Protein AF-0000000066857586 (afdb_homodimer)

Structure (mmCIF, N/CA/C/O backbone):
data_AF-0000000066857586-model_v1
#
loop_
_entity.id
_entity.type
_entity.pdbx_description
1 polymer 'OB domain-containing protein'
#
loop_
_atom_site.group_PDB
_atom_site.id
_atom_site.type_symbol
_atom_site.label_atom_id
_atom_site.label_alt_id
_atom_site.label_comp_id
_atom_site.label_asym_id
_atom_site.label_entity_id
_atom_site.label_seq_id
_atom_site.pdbx_PDB_ins_code
_atom_site.Cartn_x
_atom_site.Cartn_y
_atom_site.Cartn_z
_atom_site.occupancy
_atom_site.B_iso_or_equiv
_atom_site.auth_seq_id
_atom_site.auth_comp_id
_atom_site.auth_asym_id
_atom_site.auth_atom_id
_atom_site.pdbx_PDB_model_num
ATOM 1 N N . MET A 1 1 ? 92.312 -59.156 -7.324 1 24.55 1 MET A N 1
ATOM 2 C CA . MET A 1 1 ? 92.875 -60.312 -6.633 1 24.55 1 MET A CA 1
ATOM 3 C C . MET A 1 1 ? 92.125 -61.594 -7.082 1 24.55 1 MET A C 1
ATOM 5 O O . MET A 1 1 ? 91.188 -61.531 -7.832 1 24.55 1 MET A O 1
ATOM 9 N N . ALA A 1 2 ? 91.688 -62.375 -6.078 1 24.69 2 ALA A N 1
ATOM 10 C CA . ALA A 1 2 ? 91.25 -63.75 -5.898 1 24.69 2 ALA A CA 1
ATOM 11 C C . ALA A 1 2 ? 89.938 -64 -6.668 1 24.69 2 ALA A C 1
ATOM 13 O O . ALA A 1 2 ? 88.938 -63.312 -6.5 1 24.69 2 ALA A O 1
ATOM 14 N N . LEU A 1 3 ? 90.125 -64.688 -7.777 1 25.2 3 LEU A N 1
ATOM 15 C CA . LEU A 1 3 ? 89.312 -65.062 -8.938 1 25.2 3 LEU A CA 1
ATOM 16 C C . LEU A 1 3 ? 88.125 -66 -8.523 1 25.2 3 LEU A C 1
ATOM 18 O O . LEU A 1 3 ? 88.375 -67.125 -8.086 1 25.2 3 LEU A O 1
ATOM 22 N N . GLU A 1 4 ? 87.188 -65.375 -7.609 1 29.38 4 GLU A N 1
ATOM 23 C CA . GLU A 1 4 ? 86.062 -66 -7.035 1 29.38 4 GLU A CA 1
ATOM 24 C C . GLU A 1 4 ? 85.188 -66.75 -8.102 1 29.38 4 GLU A C 1
ATOM 26 O O . GLU A 1 4 ? 84.812 -66.125 -9.086 1 29.38 4 GLU A O 1
ATOM 31 N N . GLN A 1 5 ? 85.625 -68 -8.234 1 24.52 5 GLN A N 1
ATOM 32 C CA . GLN A 1 5 ? 85.188 -69 -9.141 1 24.52 5 GLN A CA 1
ATOM 33 C C . GLN A 1 5 ? 83.625 -69.125 -9.133 1 24.52 5 GLN A C 1
ATOM 35 O O . GLN A 1 5 ? 83 -69.188 -8.07 1 24.52 5 GLN A O 1
ATOM 40 N N . ALA A 1 6 ? 82.938 -68.688 -10.164 1 27.36 6 ALA A N 1
ATOM 41 C CA . ALA A 1 6 ? 81.562 -68.5 -10.602 1 27.36 6 ALA A CA 1
ATOM 42 C C . ALA A 1 6 ? 80.812 -69.812 -10.727 1 27.36 6 ALA A C 1
ATOM 44 O O . ALA A 1 6 ? 81.062 -70.562 -11.664 1 27.36 6 ALA A O 1
ATOM 45 N N . VAL A 1 7 ? 80.938 -70.625 -9.531 1 28.52 7 VAL A N 1
ATOM 46 C CA . VAL A 1 7 ? 80.438 -72 -9.719 1 28.52 7 VAL A CA 1
ATOM 47 C C . VAL A 1 7 ? 79 -72 -10.188 1 28.52 7 VAL A C 1
ATOM 49 O O . VAL A 1 7 ? 78.188 -71.25 -9.625 1 28.52 7 VAL A O 1
ATOM 52 N N . SER A 1 8 ? 78.75 -72.188 -11.5 1 29.33 8 SER A N 1
ATOM 53 C CA . SER A 1 8 ? 77.562 -72.25 -12.383 1 29.33 8 SER A CA 1
ATOM 54 C C . SER A 1 8 ? 76.625 -73.375 -12 1 29.33 8 SER A C 1
ATOM 56 O O . SER A 1 8 ? 77 -74.562 -12.172 1 29.33 8 SER A O 1
ATOM 58 N N . SER A 1 9 ? 76.25 -73.562 -10.633 1 28.73 9 SER A N 1
ATOM 59 C CA . SER A 1 9 ? 75.5 -74.75 -10.273 1 28.73 9 SER A CA 1
ATOM 60 C C . SER A 1 9 ? 74.25 -74.875 -11.125 1 28.73 9 SER A C 1
ATOM 62 O O . SER A 1 9 ? 73.438 -73.938 -11.195 1 28.73 9 SER A O 1
ATOM 64 N N . SER A 1 10 ? 74.25 -75.562 -12.25 1 29.5 10 SER A N 1
ATOM 65 C CA . SER A 1 10 ? 73.312 -75.875 -13.266 1 29.5 10 SER A CA 1
ATOM 66 C C . SER A 1 10 ? 72.125 -76.688 -12.664 1 29.5 10 SER A C 1
ATOM 68 O O . SER A 1 10 ? 72.375 -77.875 -12.258 1 29.5 10 SER A O 1
ATOM 70 N N . SER A 1 11 ? 71.375 -76.125 -11.68 1 30.22 11 SER A N 1
ATOM 71 C CA . SER A 1 11 ? 70.312 -76.938 -11.039 1 30.22 11 SER A CA 1
ATOM 72 C C . SER A 1 11 ? 69.312 -77.438 -12.062 1 30.22 11 SER A C 1
ATOM 74 O O . SER A 1 11 ? 68.812 -76.688 -12.883 1 30.22 11 SER A O 1
ATOM 76 N N . SER A 1 12 ? 69.562 -78.625 -12.68 1 29.59 12 SER A N 1
ATOM 77 C CA . SER A 1 12 ? 68.812 -79.375 -13.617 1 29.59 12 SER A CA 1
ATOM 78 C C . SER A 1 12 ? 67.375 -79.688 -13.047 1 29.59 12 SER A C 1
ATOM 80 O O . SER A 1 12 ? 67.25 -80.25 -11.945 1 29.59 12 SER A O 1
ATOM 82 N N . THR A 1 13 ? 66.438 -78.75 -13.203 1 31.88 13 THR A N 1
ATOM 83 C CA . THR A 1 13 ? 65.062 -78.75 -12.812 1 31.88 13 THR A CA 1
ATOM 84 C C . THR A 1 13 ? 64.312 -79.938 -13.445 1 31.88 13 THR A C 1
ATOM 86 O O . THR A 1 13 ? 64.312 -80.125 -14.672 1 31.88 13 THR A O 1
ATOM 89 N N . LEU A 1 14 ? 64.438 -81.188 -12.844 1 30.86 14 LEU A N 1
ATOM 90 C CA . LEU A 1 14 ? 63.781 -82.438 -13.289 1 30.86 14 LEU A CA 1
ATOM 91 C C . LEU A 1 14 ? 62.281 -82.25 -13.375 1 30.86 14 LEU A C 1
ATOM 93 O O . LEU A 1 14 ? 61.656 -81.812 -12.391 1 30.86 14 LEU A O 1
ATOM 97 N N . ARG A 1 15 ? 61.688 -81.938 -14.531 1 32.5 15 ARG A N 1
ATOM 98 C CA . ARG A 1 15 ? 60.312 -81.75 -14.969 1 32.5 15 ARG A CA 1
ATOM 99 C C . ARG A 1 15 ? 59.5 -83.062 -14.812 1 32.5 15 ARG A C 1
ATOM 101 O O . ARG A 1 15 ? 59.75 -84.062 -15.508 1 32.5 15 ARG A O 1
ATOM 108 N N . ASN A 1 16 ? 59.375 -83.562 -13.516 1 29.39 16 ASN A N 1
ATOM 109 C CA . ASN A 1 16 ? 58.594 -84.812 -13.336 1 29.39 16 ASN A CA 1
ATOM 110 C C . ASN A 1 16 ? 57.219 -84.688 -13.977 1 29.39 16 ASN A C 1
ATOM 112 O O . ASN A 1 16 ? 56.469 -83.812 -13.641 1 29.39 16 ASN A O 1
ATOM 116 N N . VAL A 1 17 ? 57.062 -85.062 -15.203 1 32.56 17 VAL A N 1
ATOM 117 C CA . VAL A 1 17 ? 55.875 -85.125 -16.062 1 32.56 17 VAL A CA 1
ATOM 118 C C . VAL A 1 17 ? 54.844 -86.062 -15.422 1 32.56 17 VAL A C 1
ATOM 120 O O . VAL A 1 17 ? 55.062 -87.25 -15.297 1 32.56 17 VAL A O 1
ATOM 123 N N . LEU A 1 18 ? 54.25 -85.688 -14.234 1 33.28 18 LEU A N 1
ATOM 124 C CA . LEU A 1 18 ? 53.219 -86.5 -13.609 1 33.28 18 LEU A CA 1
ATOM 125 C C . LEU A 1 18 ? 52.062 -86.812 -14.586 1 33.28 18 LEU A C 1
ATOM 127 O O . LEU A 1 18 ? 51.469 -85.875 -15.125 1 33.28 18 LEU A O 1
ATOM 131 N N . THR A 1 19 ? 52.125 -87.812 -15.375 1 33 19 THR A N 1
ATOM 132 C CA . THR A 1 19 ? 51.125 -88.312 -16.297 1 33 19 THR A CA 1
ATOM 133 C C . THR A 1 19 ? 49.875 -88.75 -15.531 1 33 19 THR A C 1
ATOM 135 O O . THR A 1 19 ? 49.938 -89.562 -14.648 1 33 19 THR A O 1
ATOM 138 N N . PHE A 1 20 ? 49 -87.812 -15.133 1 36.38 20 PHE A N 1
ATOM 139 C CA . PHE A 1 20 ? 47.75 -88.125 -14.461 1 36.38 20 PHE A CA 1
ATOM 140 C C . PHE A 1 20 ? 46.875 -89.062 -15.312 1 36.38 20 PHE A C 1
ATOM 142 O O . PHE A 1 20 ? 46.719 -88.812 -16.516 1 36.38 20 PHE A O 1
ATOM 149 N N . PRO A 1 21 ? 46.688 -90.25 -14.867 1 35.06 21 PRO A N 1
ATOM 150 C CA . PRO A 1 21 ? 45.875 -91.25 -15.602 1 35.06 21 PRO A CA 1
ATOM 151 C C . PRO A 1 21 ? 44.438 -90.812 -15.852 1 35.06 21 PRO A C 1
ATOM 153 O O . PRO A 1 21 ? 43.906 -90 -15.07 1 35.06 21 PRO A O 1
ATOM 156 N N . LYS A 1 22 ? 44 -90.812 -17.109 1 34.66 22 LYS A N 1
ATOM 157 C CA . LYS A 1 22 ? 42.75 -90.438 -17.75 1 34.66 22 LYS A CA 1
ATOM 158 C C . LYS A 1 22 ? 41.594 -91.312 -17.234 1 34.66 22 LYS A C 1
ATOM 160 O O . LYS A 1 22 ? 41.594 -92.5 -17.406 1 34.66 22 LYS A O 1
ATOM 165 N N . THR A 1 23 ? 41.25 -91.125 -15.867 1 34.22 23 THR A N 1
ATOM 166 C CA . THR A 1 23 ? 40.125 -91.938 -15.422 1 34.22 23 THR A CA 1
ATOM 167 C C . THR A 1 23 ? 38.906 -91.688 -16.297 1 34.22 23 THR A C 1
ATOM 169 O O . THR A 1 23 ? 38.531 -90.5 -16.578 1 34.22 23 THR A O 1
ATOM 172 N N . LEU A 1 24 ? 38.531 -92.625 -17.125 1 32.59 24 LEU A N 1
ATOM 173 C CA . LEU A 1 24 ? 37.406 -92.688 -18.047 1 32.59 24 LEU A CA 1
ATOM 174 C C . LEU A 1 24 ? 36.062 -92.562 -17.312 1 32.59 24 LEU A C 1
ATOM 176 O O . LEU A 1 24 ? 35.719 -93.375 -16.484 1 32.59 24 LEU A O 1
ATOM 180 N N . ILE A 1 25 ? 35.781 -91.375 -16.766 1 33.78 25 ILE A N 1
ATOM 181 C CA . ILE A 1 25 ? 34.531 -91.188 -16.062 1 33.78 25 ILE A CA 1
ATOM 182 C C . ILE A 1 25 ? 33.375 -91.5 -17 1 33.78 25 ILE A C 1
ATOM 184 O O . ILE A 1 25 ? 33.281 -90.875 -18.078 1 33.78 25 ILE A O 1
ATOM 188 N N . SER A 1 26 ? 32.844 -92.688 -16.938 1 33.66 26 SER A N 1
ATOM 189 C CA . SER A 1 26 ? 31.656 -93.125 -17.641 1 33.66 26 SER A CA 1
ATOM 190 C C . SER A 1 26 ? 30.469 -92.188 -17.359 1 33.66 26 SER A C 1
ATOM 192 O O . SER A 1 26 ? 30.25 -91.812 -16.203 1 33.66 26 SER A O 1
ATOM 194 N N . LYS A 1 27 ? 30.188 -91.312 -18.312 1 37.28 27 LYS A N 1
ATOM 195 C CA . LYS A 1 27 ? 29.125 -90.312 -18.328 1 37.28 27 LYS A CA 1
ATOM 196 C C . LYS A 1 27 ? 27.766 -91 -18.094 1 37.28 27 LYS A C 1
ATOM 198 O O . LYS A 1 27 ? 27.359 -91.875 -18.828 1 37.28 27 LYS A O 1
ATOM 203 N N . PRO A 1 28 ? 27.406 -91.125 -16.766 1 41.41 28 PRO A N 1
ATOM 204 C CA . PRO A 1 28 ? 26.062 -91.688 -16.703 1 41.41 28 PRO A CA 1
ATOM 205 C C . PRO A 1 28 ? 25.047 -90.875 -17.5 1 41.41 28 PRO A C 1
ATOM 207 O O . PRO A 1 28 ? 25.172 -89.625 -17.594 1 41.41 28 PRO A O 1
ATOM 210 N N . GLN A 1 29 ? 24.5 -91.375 -18.594 1 35.12 29 GLN A N 1
ATOM 211 C CA . GLN A 1 29 ? 23.484 -90.812 -19.484 1 35.12 29 GLN A CA 1
ATOM 212 C C . GLN A 1 29 ? 22.219 -90.438 -18.719 1 35.12 29 GLN A C 1
ATOM 214 O O . GLN A 1 29 ? 21.516 -91.312 -18.219 1 35.12 29 GLN A O 1
ATOM 219 N N . PHE A 1 30 ? 22.297 -89.5 -17.75 1 38.53 30 PHE A N 1
ATOM 220 C CA . PHE A 1 30 ? 21.031 -89.125 -17.109 1 38.53 30 PHE A CA 1
ATOM 221 C C . PHE A 1 30 ? 20.031 -88.688 -18.141 1 38.53 30 PHE A C 1
ATOM 223 O O . PHE A 1 30 ? 20.344 -87.812 -18.969 1 38.53 30 PHE A O 1
ATOM 230 N N . GLN A 1 31 ? 19.078 -89.5 -18.547 1 34.12 31 GLN A N 1
ATOM 231 C CA . GLN A 1 31 ? 17.906 -89.125 -19.359 1 34.12 31 GLN A CA 1
ATOM 232 C C . GLN A 1 31 ? 17.188 -87.938 -18.797 1 34.12 31 GLN A C 1
ATOM 234 O O . GLN A 1 31 ? 16.812 -87.938 -17.625 1 34.12 31 GLN A O 1
ATOM 239 N N . VAL A 1 32 ? 17.594 -86.75 -19.172 1 36.31 32 VAL A N 1
ATOM 240 C CA . VAL A 1 32 ? 16.969 -85.5 -18.812 1 36.31 32 VAL A CA 1
ATOM 241 C C . VAL A 1 32 ? 15.469 -85.562 -19.141 1 36.31 32 VAL A C 1
ATOM 243 O O . VAL A 1 32 ? 15.086 -85.75 -20.297 1 36.31 32 VAL A O 1
ATOM 246 N N . ALA A 1 33 ? 14.695 -86 -18.188 1 39.59 33 ALA A N 1
ATOM 247 C CA . ALA A 1 33 ? 13.242 -85.875 -18.312 1 39.59 33 ALA A CA 1
ATOM 248 C C . ALA A 1 33 ? 12.82 -84.5 -18.719 1 39.59 33 ALA A C 1
ATOM 250 O O . ALA A 1 33 ? 13.406 -83.5 -18.266 1 39.59 33 ALA A O 1
ATOM 251 N N . ALA A 1 34 ? 12.273 -84.375 -19.906 1 37.53 34 ALA A N 1
ATOM 252 C CA . ALA A 1 34 ? 11.734 -83.188 -20.547 1 37.53 34 ALA A CA 1
ATOM 253 C C . ALA A 1 34 ? 10.875 -82.375 -19.562 1 37.53 34 ALA A C 1
ATOM 255 O O . ALA A 1 34 ? 9.977 -82.938 -18.922 1 37.53 34 ALA A O 1
ATOM 256 N N . SER A 1 35 ? 11.516 -81.5 -18.797 1 40.34 35 SER A N 1
ATOM 257 C CA . SER A 1 35 ? 10.805 -80.562 -17.875 1 40.34 35 SER A CA 1
ATOM 258 C C . SER A 1 35 ? 9.602 -79.938 -18.547 1 40.34 35 SER A C 1
ATOM 260 O O . SER A 1 35 ? 9.641 -79.625 -19.75 1 40.34 35 SER A O 1
ATOM 262 N N . PRO A 1 36 ? 8.406 -80.125 -18.031 1 44.25 36 PRO A N 1
ATOM 263 C CA . PRO A 1 36 ? 7.215 -79.5 -18.562 1 44.25 36 PRO A CA 1
ATOM 264 C C . PRO A 1 36 ? 7.395 -77.938 -18.734 1 44.25 36 PRO A C 1
ATOM 266 O O . PRO A 1 36 ? 8.172 -77.375 -18 1 44.25 36 PRO A O 1
ATOM 269 N N . SER A 1 37 ? 7.363 -77.438 -19.953 1 40.44 37 SER A N 1
ATOM 270 C CA . SER A 1 37 ? 7.344 -76 -20.344 1 40.44 37 SER A CA 1
ATOM 271 C C . SER A 1 37 ? 6.391 -75.25 -19.469 1 40.44 37 SER A C 1
ATOM 273 O O . SER A 1 37 ? 5.176 -75.438 -19.5 1 40.44 37 SER A O 1
ATOM 275 N N . TRP A 1 38 ? 6.66 -75.062 -18.203 1 42.12 38 TRP A N 1
ATOM 276 C CA . TRP A 1 38 ? 5.816 -74.125 -17.453 1 42.12 38 TRP A CA 1
ATOM 277 C C . TRP A 1 38 ? 5.789 -72.75 -18.141 1 42.12 38 TRP A C 1
ATOM 279 O O . TRP A 1 38 ? 6.84 -72.125 -18.391 1 42.12 38 TRP A O 1
ATOM 289 N N . LYS A 1 39 ? 4.867 -72.5 -19.109 1 40.31 39 LYS A N 1
ATOM 290 C CA . LYS A 1 39 ? 4.551 -71.188 -19.594 1 40.31 39 LYS A CA 1
ATOM 291 C C . LYS A 1 39 ? 4.414 -70.188 -18.438 1 40.31 39 LYS A C 1
ATOM 293 O O . LYS A 1 39 ? 3.527 -70.312 -17.594 1 40.31 39 LYS A O 1
ATOM 298 N N . THR A 1 40 ? 5.555 -69.75 -17.875 1 43.5 40 THR A N 1
ATOM 299 C CA . THR A 1 40 ? 5.492 -68.625 -16.969 1 43.5 40 THR A CA 1
ATOM 300 C C . THR A 1 40 ? 4.691 -67.5 -17.578 1 43.5 40 THR A C 1
ATOM 302 O O . THR A 1 40 ? 5.105 -66.938 -18.594 1 43.5 40 THR A O 1
ATOM 305 N N . GLN A 1 41 ? 3.373 -67.562 -17.594 1 43.62 41 GLN A N 1
ATOM 306 C CA . GLN A 1 41 ? 2.584 -66.375 -17.859 1 43.62 41 GLN A CA 1
ATOM 307 C C . GLN A 1 41 ? 3.051 -65.188 -17 1 43.62 41 GLN A C 1
ATOM 309 O O . GLN A 1 41 ? 2.871 -65.25 -15.773 1 43.62 41 GLN A O 1
ATOM 314 N N . ARG A 1 42 ? 4.137 -64.625 -17.344 1 44.34 42 ARG A N 1
ATOM 315 C CA . ARG A 1 42 ? 4.469 -63.312 -16.781 1 44.34 42 ARG A CA 1
ATOM 316 C C . ARG A 1 42 ? 3.246 -62.406 -16.75 1 44.34 42 ARG A C 1
ATOM 318 O O . ARG A 1 42 ? 2.721 -62 -17.797 1 44.34 42 ARG A O 1
ATOM 325 N N . ARG A 1 43 ? 2.381 -62.594 -15.805 1 45.19 43 ARG A N 1
ATOM 326 C CA . ARG A 1 43 ? 1.444 -61.5 -15.562 1 45.19 43 ARG A CA 1
ATOM 327 C C . ARG A 1 43 ? 2.176 -60.156 -15.438 1 45.19 43 ARG A C 1
ATOM 329 O O . ARG A 1 43 ? 2.938 -59.969 -14.492 1 45.19 43 ARG A O 1
ATOM 336 N N . TRP A 1 44 ? 2.584 -59.5 -16.578 1 45.97 44 TRP A N 1
ATOM 337 C CA . TRP A 1 44 ? 2.932 -58.094 -16.484 1 45.97 44 TRP A CA 1
ATOM 338 C C . TRP A 1 44 ? 2.008 -57.344 -15.516 1 45.97 44 TRP A C 1
ATOM 340 O O . TRP A 1 44 ? 0.814 -57.188 -15.781 1 45.97 44 TRP A O 1
ATOM 350 N N . GLY A 1 45 ? 2.178 -57.594 -14.195 1 42.16 45 GLY A N 1
ATOM 351 C CA . GLY A 1 45 ? 1.48 -56.688 -13.297 1 42.16 45 GLY A CA 1
ATOM 352 C C . GLY A 1 45 ? 1.426 -55.25 -13.797 1 42.16 45 GLY A C 1
ATOM 353 O O . GLY A 1 45 ? 2.395 -54.75 -14.375 1 42.16 45 GLY A O 1
ATOM 354 N N . ASN A 1 46 ? 0.279 -54.719 -14.203 1 48.09 46 ASN A N 1
ATOM 355 C CA . ASN A 1 46 ? 0.029 -53.312 -14.477 1 48.09 46 ASN A CA 1
ATOM 356 C C . ASN A 1 46 ? 0.791 -52.406 -13.508 1 48.09 46 ASN A C 1
ATOM 358 O O . ASN A 1 46 ? 0.429 -52.312 -12.336 1 48.09 46 ASN A O 1
ATOM 362 N N . LEU A 1 47 ? 2.084 -52.312 -13.594 1 53.91 47 LEU A N 1
ATOM 363 C CA . LEU A 1 47 ? 2.68 -51.188 -12.883 1 53.91 47 LEU A CA 1
ATOM 364 C C . LEU A 1 47 ? 1.858 -49.906 -13.086 1 53.91 47 LEU A C 1
ATOM 366 O O . LEU A 1 47 ? 1.858 -49.344 -14.18 1 53.91 47 LEU A O 1
ATOM 370 N N . LYS A 1 48 ? 0.725 -49.875 -12.406 1 53.06 48 LYS A N 1
ATOM 371 C CA . LYS A 1 48 ? 0.127 -48.531 -12.344 1 53.06 48 LYS A CA 1
ATOM 372 C C . LYS A 1 48 ? 1.194 -47.469 -12.141 1 53.06 48 LYS A C 1
ATOM 374 O O . LYS A 1 48 ? 1.884 -47.438 -11.117 1 53.06 48 LYS A O 1
ATOM 379 N N . CYS A 1 49 ? 1.88 -46.969 -13.172 1 53.41 49 CYS A N 1
ATOM 380 C CA . CYS A 1 49 ? 2.592 -45.688 -13.047 1 53.41 49 CYS A CA 1
ATOM 381 C C . CYS A 1 49 ? 1.862 -44.75 -12.109 1 53.41 49 CYS A C 1
ATOM 383 O O . CYS A 1 49 ? 0.738 -44.312 -12.391 1 53.41 49 CYS A O 1
ATOM 385 N N . SER A 1 50 ? 2.18 -44.875 -10.727 1 52.5 50 SER A N 1
ATOM 386 C CA . SER A 1 50 ? 1.746 -43.719 -9.93 1 52.5 50 SER A CA 1
ATOM 387 C C . SER A 1 50 ? 1.995 -42.406 -10.656 1 52.5 50 SER A C 1
ATOM 389 O O . SER A 1 50 ? 3.141 -41.969 -10.789 1 52.5 50 SER A O 1
ATOM 391 N N . MET A 1 51 ? 1.23 -42.031 -11.641 1 52.38 51 MET A N 1
ATOM 392 C CA . MET A 1 51 ? 1.288 -40.656 -12.078 1 52.38 51 MET A CA 1
ATOM 393 C C . MET A 1 51 ? 1.491 -39.719 -10.883 1 52.38 51 MET A C 1
ATOM 395 O O . MET A 1 51 ? 0.666 -39.688 -9.969 1 52.38 51 MET A O 1
ATOM 399 N N . THR A 1 52 ? 2.703 -39.531 -10.375 1 56.59 52 THR A N 1
ATOM 400 C CA . THR A 1 52 ? 2.979 -38.469 -9.414 1 56.59 52 THR A CA 1
ATOM 401 C C . THR A 1 52 ? 2.145 -37.219 -9.719 1 56.59 52 THR A C 1
ATOM 403 O O . THR A 1 52 ? 2.352 -36.562 -10.742 1 56.59 52 THR A O 1
ATOM 406 N N . THR A 1 53 ? 0.933 -37.281 -9.43 1 58.62 53 THR A N 1
ATOM 407 C CA . THR A 1 53 ? 0.021 -36.156 -9.602 1 58.62 53 THR A CA 1
ATOM 408 C C . THR A 1 53 ? 0.594 -34.906 -8.961 1 58.62 53 THR A C 1
ATOM 410 O O . THR A 1 53 ? 0.82 -34.844 -7.75 1 58.62 53 THR A O 1
ATOM 413 N N . THR A 1 54 ? 1.432 -34.094 -9.633 1 65.62 54 THR A N 1
ATOM 414 C CA . THR A 1 54 ? 1.793 -32.781 -9.125 1 65.62 54 THR A CA 1
ATOM 415 C C . THR A 1 54 ? 0.604 -32.125 -8.43 1 65.62 54 THR A C 1
ATOM 417 O O . THR A 1 54 ? -0.504 -32.094 -8.969 1 65.62 54 THR A O 1
ATOM 420 N N . PRO A 1 55 ? 0.762 -31.938 -7.117 1 73.5 55 PRO A N 1
ATOM 421 C CA . PRO A 1 55 ? -0.362 -31.312 -6.414 1 73.5 55 PRO A CA 1
ATOM 422 C C . PRO A 1 55 ? -0.94 -30.109 -7.176 1 73.5 55 PRO A C 1
ATOM 424 O O . PRO A 1 55 ? -0.189 -29.266 -7.668 1 73.5 55 PRO A O 1
ATOM 427 N N . SER A 1 56 ? -2.043 -30.234 -7.699 1 85.25 56 SER A N 1
ATOM 428 C CA . SER A 1 56 ? -2.75 -29.141 -8.359 1 85.25 56 SER A CA 1
ATOM 429 C C . SER A 1 56 ? -3.295 -28.141 -7.348 1 85.25 56 SER A C 1
ATOM 431 O O . SER A 1 56 ? -3.973 -28.516 -6.395 1 85.25 56 SER A O 1
ATOM 433 N N . TYR A 1 57 ? -2.812 -26.938 -7.258 1 90.44 57 TYR A N 1
ATOM 434 C CA . TYR A 1 57 ? -3.326 -25.875 -6.41 1 90.44 57 TYR A CA 1
ATOM 435 C C . TYR A 1 57 ? -4.539 -25.203 -7.047 1 90.44 57 TYR A C 1
ATOM 437 O O . TYR A 1 57 ? -4.574 -25 -8.266 1 90.44 57 TYR A O 1
ATOM 445 N N . PRO A 1 58 ? -5.496 -24.969 -6.289 1 92.88 58 PRO A N 1
ATOM 446 C CA . PRO A 1 58 ? -6.75 -24.438 -6.836 1 92.88 58 PRO A CA 1
ATOM 447 C C . PRO A 1 58 ? -6.562 -23.109 -7.555 1 92.88 58 PRO A C 1
ATOM 449 O O . PRO A 1 58 ? -5.758 -22.281 -7.125 1 92.88 58 PRO A O 1
ATOM 452 N N . LYS A 1 59 ? -7.301 -22.938 -8.594 1 94.56 59 LYS A N 1
ATOM 453 C CA . LYS A 1 59 ? -7.309 -21.656 -9.312 1 94.56 59 LYS A CA 1
ATOM 454 C C . LYS A 1 59 ? -7.977 -20.562 -8.484 1 94.56 59 LYS A C 1
ATOM 456 O O . LYS A 1 59 ? -9.062 -20.766 -7.938 1 94.56 59 LYS A O 1
ATOM 461 N N . PRO A 1 60 ? -7.445 -19.344 -8.43 1 95.81 60 PRO A N 1
ATOM 462 C CA . PRO A 1 60 ? -8.062 -18.25 -7.676 1 95.81 60 PRO A CA 1
ATOM 463 C C . PRO A 1 60 ? -9.43 -17.844 -8.227 1 95.81 60 PRO A C 1
ATOM 465 O O . PRO A 1 60 ? -9.688 -18.016 -9.422 1 95.81 60 PRO A O 1
ATOM 468 N N . SER A 1 61 ? -10.211 -17.391 -7.387 1 95.69 61 SER A N 1
ATOM 469 C CA . SER A 1 61 ? -11.555 -16.953 -7.773 1 95.69 61 SER A CA 1
ATOM 470 C C . SER A 1 61 ? -11.5 -15.727 -8.68 1 95.69 61 SER A C 1
ATOM 472 O O . SER A 1 61 ? -10.492 -15.023 -8.719 1 95.69 61 SER A O 1
ATOM 474 N N . GLU A 1 62 ? -12.609 -15.547 -9.391 1 95.94 62 GLU A N 1
ATOM 475 C CA . GLU A 1 62 ? -12.812 -14.336 -10.188 1 95.94 62 GLU A CA 1
ATOM 476 C C . GLU A 1 62 ? -13.75 -13.359 -9.477 1 95.94 62 GLU A C 1
ATOM 478 O O . GLU A 1 62 ? -14.805 -13.758 -8.984 1 95.94 62 GLU A O 1
ATOM 483 N N . ILE A 1 63 ? -13.312 -12.141 -9.406 1 96.06 63 ILE A N 1
ATOM 484 C CA . ILE A 1 63 ? -14.148 -11.133 -8.766 1 96.06 63 ILE A CA 1
ATOM 485 C C . ILE A 1 63 ? -14.344 -9.953 -9.711 1 96.06 63 ILE A C 1
ATOM 487 O O . ILE A 1 63 ? -13.508 -9.703 -10.586 1 96.06 63 ILE A O 1
ATOM 491 N N . PRO A 1 64 ? -15.461 -9.266 -9.586 1 95.44 64 PRO A N 1
ATOM 492 C CA . PRO A 1 64 ? -15.656 -8.07 -10.414 1 95.44 64 PRO A CA 1
ATOM 493 C C . PRO A 1 64 ? -14.719 -6.926 -10.023 1 95.44 64 PRO A C 1
ATOM 495 O O . PRO A 1 64 ? -14.25 -6.863 -8.883 1 95.44 64 PRO A O 1
ATOM 498 N N . TRP A 1 65 ? -14.492 -6.09 -10.969 1 94.06 65 TRP A N 1
ATOM 499 C CA . TRP A 1 65 ? -13.711 -4.887 -10.695 1 94.06 65 TRP A CA 1
ATOM 500 C C . TRP A 1 65 ? -14.469 -3.947 -9.766 1 94.06 65 TRP A C 1
ATOM 502 O O . TRP A 1 65 ? -15.664 -3.695 -9.961 1 94.06 65 TRP A O 1
ATOM 512 N N . GLN A 1 66 ? -13.75 -3.49 -8.789 1 93.88 66 GLN A N 1
ATOM 513 C CA . GLN A 1 66 ? -14.305 -2.535 -7.836 1 93.88 66 GLN A CA 1
ATOM 514 C C . GLN A 1 66 ? -13.312 -1.411 -7.543 1 93.88 66 GLN A C 1
ATOM 516 O O . GLN A 1 66 ? -12.133 -1.664 -7.309 1 93.88 66 GLN A O 1
ATOM 521 N N . LYS A 1 67 ? -13.758 -0.267 -7.527 1 91.94 67 LYS A N 1
ATOM 522 C CA . LYS A 1 67 ? -12.914 0.909 -7.324 1 91.94 67 LYS A CA 1
ATOM 523 C C . LYS A 1 67 ? -12.211 0.855 -5.973 1 91.94 67 LYS A C 1
ATOM 525 O O . LYS A 1 67 ? -11.039 1.24 -5.859 1 91.94 67 LYS A O 1
ATOM 530 N N . GLU A 1 68 ? -12.859 0.357 -4.914 1 92.75 68 GLU A N 1
ATOM 531 C CA . GLU A 1 68 ? -12.328 0.313 -3.553 1 92.75 68 GLU A CA 1
ATOM 532 C C . GLU A 1 68 ? -11.172 -0.673 -3.441 1 92.75 68 GLU A C 1
ATOM 534 O O . GLU A 1 68 ? -10.367 -0.59 -2.512 1 92.75 68 GLU A O 1
ATOM 539 N N . LEU A 1 69 ? -11.148 -1.57 -4.395 1 94.69 69 LEU A N 1
ATOM 540 C CA . LEU A 1 69 ? -10.125 -2.611 -4.367 1 94.69 69 LEU A CA 1
ATOM 541 C C . LEU A 1 69 ? -8.977 -2.268 -5.305 1 94.69 69 LEU A C 1
ATOM 543 O O . LEU A 1 69 ? -7.945 -2.947 -5.309 1 94.69 69 LEU A O 1
ATOM 547 N N . CYS A 1 70 ? -9.188 -1.256 -6.094 1 95.19 70 CYS A N 1
ATOM 548 C CA . CYS A 1 70 ? -8.266 -0.969 -7.188 1 95.19 70 CYS A CA 1
ATOM 549 C C . CYS A 1 70 ? -6.918 -0.491 -6.656 1 95.19 70 CYS A C 1
ATOM 551 O O . CYS A 1 70 ? -5.871 -0.857 -7.188 1 95.19 70 CYS A O 1
ATOM 553 N N . ASN A 1 71 ? -6.957 0.301 -5.738 1 97.12 71 ASN A N 1
ATOM 554 C CA . ASN A 1 71 ? -5.766 0.856 -5.105 1 97.12 71 ASN A CA 1
ATOM 555 C C . ASN A 1 71 ? -6.086 1.482 -3.752 1 97.12 71 ASN A C 1
ATOM 557 O O . ASN A 1 71 ? -6.512 2.637 -3.684 1 97.12 71 ASN A O 1
ATOM 561 N N . SER A 1 72 ? -5.875 0.709 -2.725 1 97.88 72 SER A N 1
ATOM 562 C CA . SER A 1 72 ? -6.145 1.179 -1.369 1 97.88 72 SER A CA 1
ATOM 563 C C . SER A 1 72 ? -5.086 0.681 -0.391 1 97.88 72 SER A C 1
ATOM 565 O O . SER A 1 72 ? -4.715 -0.494 -0.416 1 97.88 72 SER A O 1
ATOM 567 N N . VAL A 1 73 ? -4.652 1.586 0.446 1 98.25 73 VAL A N 1
ATOM 568 C CA . VAL A 1 73 ? -3.648 1.283 1.462 1 98.25 73 VAL A CA 1
ATOM 569 C C . VAL A 1 73 ? -4.133 1.766 2.826 1 98.25 73 VAL A C 1
ATOM 571 O O . VAL A 1 73 ? -4.68 2.865 2.945 1 98.25 73 VAL A O 1
ATOM 574 N N . ASN A 1 74 ? -3.996 1.014 3.828 1 98.44 74 ASN A N 1
ATOM 575 C CA . ASN A 1 74 ? -4.188 1.355 5.234 1 98.44 74 ASN A CA 1
ATOM 576 C C . ASN A 1 74 ? -2.922 1.103 6.047 1 98.44 74 ASN A C 1
ATOM 578 O O . ASN A 1 74 ? -2.377 -0.003 6.031 1 98.44 74 ASN A O 1
ATOM 582 N N . LEU A 1 75 ? -2.477 2.084 6.766 1 98.38 75 LEU A N 1
ATOM 583 C CA . LEU A 1 75 ? -1.266 1.967 7.57 1 98.38 75 LEU A CA 1
ATOM 584 C C . LEU A 1 75 ? -1.461 2.605 8.938 1 98.38 75 LEU A C 1
ATOM 586 O O . LEU A 1 75 ? -2.064 3.676 9.055 1 98.38 75 LEU A O 1
ATOM 590 N N . ILE A 1 76 ? -0.968 1.968 9.906 1 97.69 76 ILE A N 1
ATOM 591 C CA . ILE A 1 76 ? -0.757 2.568 11.219 1 97.69 76 ILE A CA 1
ATOM 592 C C . ILE A 1 76 ? 0.739 2.666 11.508 1 97.69 76 ILE A C 1
ATOM 594 O O . ILE A 1 76 ? 1.48 1.7 11.312 1 97.69 76 ILE A O 1
ATOM 598 N N . GLY A 1 77 ? 1.165 3.779 11.891 1 97.56 77 GLY A N 1
ATOM 599 C CA . GLY A 1 77 ? 2.562 4.027 12.211 1 97.56 77 GLY A CA 1
ATOM 600 C C . GLY A 1 77 ? 2.781 5.305 12.992 1 97.56 77 GLY A C 1
ATOM 601 O O . GLY A 1 77 ? 1.819 5.973 13.383 1 97.56 77 GLY A O 1
ATOM 602 N N . ASN A 1 78 ? 4.02 5.582 13.25 1 97.19 78 ASN A N 1
ATOM 603 C CA . ASN A 1 78 ? 4.387 6.797 13.969 1 97.19 78 ASN A CA 1
ATOM 604 C C . ASN A 1 78 ? 4.965 7.852 13.023 1 97.19 78 ASN A C 1
ATOM 606 O O . ASN A 1 78 ? 5.781 7.531 12.156 1 97.19 78 ASN A O 1
ATOM 610 N N . VAL A 1 79 ? 4.504 9.031 13.227 1 98.12 79 VAL A N 1
ATOM 611 C CA . VAL A 1 79 ? 5.051 10.133 12.438 1 98.12 79 VAL A CA 1
ATOM 612 C C . VAL A 1 79 ? 6.543 10.281 12.727 1 98.12 79 VAL A C 1
ATOM 614 O O . VAL A 1 79 ? 6.945 10.453 13.883 1 98.12 79 VAL A O 1
ATOM 617 N N . ALA A 1 80 ? 7.344 10.281 11.68 1 97.5 80 ALA A N 1
ATOM 618 C CA . ALA A 1 80 ? 8.789 10.18 11.859 1 97.5 80 ALA A CA 1
ATOM 619 C C . ALA A 1 80 ? 9.453 11.547 11.695 1 97.5 80 ALA A C 1
ATOM 621 O O . ALA A 1 80 ? 10.609 11.734 12.094 1 97.5 80 ALA A O 1
ATOM 622 N N . ALA A 1 81 ? 8.797 12.469 11.062 1 98 81 ALA A N 1
ATOM 623 C CA . ALA A 1 81 ? 9.352 13.797 10.805 1 98 81 ALA A CA 1
ATOM 624 C C . ALA A 1 81 ? 8.266 14.867 10.914 1 98 81 ALA A C 1
ATOM 626 O O . ALA A 1 81 ? 7.082 14.578 10.734 1 98 81 ALA A O 1
ATOM 627 N N . PRO A 1 82 ? 8.695 16.078 11.227 1 98.19 82 PRO A N 1
ATOM 628 C CA . PRO A 1 82 ? 7.703 17.156 11.227 1 98.19 82 PRO A CA 1
ATOM 629 C C . PRO A 1 82 ? 7.027 17.328 9.867 1 98.19 82 PRO A C 1
ATOM 631 O O . PRO A 1 82 ? 7.648 17.094 8.828 1 98.19 82 PRO A O 1
ATOM 634 N N . VAL A 1 83 ? 5.793 17.812 9.93 1 98.56 83 VAL A N 1
ATOM 635 C CA . VAL A 1 83 ? 5.023 17.984 8.703 1 98.56 83 VAL A CA 1
ATOM 636 C C . VAL A 1 83 ? 5.469 19.266 7.992 1 98.56 83 VAL A C 1
ATOM 638 O O . VAL A 1 83 ? 5.609 20.312 8.617 1 98.56 83 VAL A O 1
ATOM 641 N N . GLU A 1 84 ? 5.758 19.109 6.781 1 98.69 84 GLU A N 1
ATOM 642 C CA . GLU A 1 84 ? 6.035 20.25 5.922 1 98.69 84 GLU A CA 1
ATOM 643 C C . GLU A 1 84 ? 4.84 20.562 5.027 1 98.69 84 GLU A C 1
ATOM 645 O O . GLU A 1 84 ? 4.172 19.656 4.523 1 98.69 84 GLU A O 1
ATOM 650 N N . ILE A 1 85 ? 4.582 21.906 4.848 1 98.06 85 ILE A N 1
ATOM 651 C CA . ILE A 1 85 ? 3.449 22.312 4.023 1 98.06 85 ILE A CA 1
ATOM 652 C C . ILE A 1 85 ? 3.908 23.344 2.99 1 98.06 85 ILE A C 1
ATOM 654 O O . ILE A 1 85 ? 4.777 24.172 3.271 1 98.06 85 ILE A O 1
ATOM 658 N N . LYS A 1 86 ? 3.365 23.266 1.837 1 98.56 86 LYS A N 1
ATOM 659 C CA . LYS A 1 86 ? 3.684 24.188 0.748 1 98.56 86 LYS A CA 1
ATOM 660 C C . LYS A 1 86 ? 2.42 24.625 0.021 1 98.56 86 LYS A C 1
ATOM 662 O O . LYS A 1 86 ? 1.556 23.812 -0.298 1 98.56 86 LYS A O 1
ATOM 667 N N . HIS A 1 87 ? 2.33 25.922 -0.237 1 97.75 87 HIS A N 1
ATOM 668 C CA . HIS A 1 87 ? 1.255 26.484 -1.046 1 97.75 87 HIS A CA 1
ATOM 669 C C . HIS A 1 87 ? 1.698 26.688 -2.492 1 97.75 87 HIS A C 1
ATOM 671 O O . HIS A 1 87 ? 2.648 27.422 -2.758 1 97.75 87 HIS A O 1
ATOM 677 N N . LEU A 1 88 ? 0.979 25.984 -3.395 1 97.62 88 LEU A N 1
ATOM 678 C CA . LEU A 1 88 ? 1.375 26.016 -4.797 1 97.62 88 LEU A CA 1
ATOM 679 C C . LEU A 1 88 ? 0.729 27.203 -5.52 1 97.62 88 LEU A C 1
ATOM 681 O O . LEU A 1 88 ? -0.336 27.672 -5.113 1 97.62 88 LEU A O 1
ATOM 685 N N . PRO A 1 89 ? 1.404 27.656 -6.66 1 97.25 89 PRO A N 1
ATOM 686 C CA . PRO A 1 89 ? 0.848 28.781 -7.426 1 97.25 89 PRO A CA 1
ATOM 687 C C . PRO A 1 89 ? -0.545 28.484 -7.977 1 97.25 89 PRO A C 1
ATOM 689 O O . PRO A 1 89 ? -1.332 29.406 -8.203 1 97.25 89 PRO A O 1
ATOM 692 N N . SER A 1 90 ? -0.851 27.25 -8.242 1 95.81 90 SER A N 1
ATOM 693 C CA . SER A 1 90 ? -2.15 26.828 -8.75 1 95.81 90 SER A CA 1
ATOM 694 C C . SER A 1 90 ? -3.248 27.031 -7.711 1 95.81 90 SER A C 1
ATOM 696 O O . SER A 1 90 ? -4.434 26.875 -8.016 1 95.81 90 SER A O 1
ATOM 698 N N . GLY A 1 91 ? -2.863 27.344 -6.438 1 96.62 91 GLY A N 1
ATOM 699 C CA . GLY A 1 91 ? -3.83 27.453 -5.359 1 96.62 91 GLY A CA 1
ATOM 700 C C . GLY A 1 91 ? -3.941 26.203 -4.52 1 96.62 91 GLY A C 1
ATOM 701 O O . GLY A 1 91 ? -4.531 26.219 -3.438 1 96.62 91 GLY A O 1
ATOM 702 N N . LYS A 1 92 ? -3.414 25.094 -5.02 1 97.81 92 LYS A N 1
ATOM 703 C CA . LYS A 1 92 ? -3.432 23.844 -4.266 1 97.81 92 LYS A CA 1
ATOM 704 C C . LYS A 1 92 ? -2.414 23.875 -3.129 1 97.81 92 LYS A C 1
ATOM 706 O O . LYS A 1 92 ? -1.431 24.625 -3.189 1 97.81 92 LYS A O 1
ATOM 711 N N . VAL A 1 93 ? -2.758 23.109 -2.141 1 98.38 93 VAL A N 1
ATOM 712 C CA . VAL A 1 93 ? -1.875 23.016 -0.983 1 98.38 93 VAL A CA 1
ATOM 713 C C . VAL A 1 93 ? -1.43 21.562 -0.79 1 98.38 93 VAL A C 1
ATOM 715 O O . VAL A 1 93 ? -2.236 20.641 -0.908 1 98.38 93 VAL A O 1
ATOM 718 N N . VAL A 1 94 ? -0.151 21.406 -0.568 1 98.69 94 VAL A N 1
ATOM 719 C CA . VAL A 1 94 ? 0.382 20.062 -0.351 1 98.69 94 VAL A CA 1
ATOM 720 C C . VAL A 1 94 ? 1.186 20.031 0.947 1 98.69 94 VAL A C 1
ATOM 722 O O . VAL A 1 94 ? 1.884 20.984 1.277 1 98.69 94 VAL A O 1
ATOM 725 N N . ALA A 1 95 ? 1.06 18.953 1.717 1 98.81 95 ALA A N 1
ATOM 726 C CA . ALA A 1 95 ? 1.889 18.688 2.889 1 98.81 95 ALA A CA 1
ATOM 727 C C . ALA A 1 95 ? 2.451 17.266 2.846 1 98.81 95 ALA A C 1
ATOM 729 O O . ALA A 1 95 ? 1.925 16.406 2.141 1 98.81 95 ALA A O 1
ATOM 730 N N . TRP A 1 96 ? 3.527 17.031 3.502 1 98.69 96 TRP A N 1
ATOM 731 C CA . TRP A 1 96 ? 4.086 15.68 3.508 1 98.69 96 TRP A CA 1
ATOM 732 C C . TRP A 1 96 ? 4.895 15.43 4.777 1 98.69 96 TRP A C 1
ATOM 734 O O . TRP A 1 96 ? 5.324 16.375 5.441 1 98.69 96 TRP A O 1
ATOM 744 N N . THR A 1 97 ? 5.02 14.266 5.148 1 98.69 97 THR A N 1
ATOM 745 C CA . THR A 1 97 ? 5.824 13.75 6.25 1 98.69 97 THR A CA 1
ATOM 746 C C . THR A 1 97 ? 6.223 12.305 5.992 1 98.69 97 THR A C 1
ATOM 748 O O . THR A 1 97 ? 6.043 11.789 4.887 1 98.69 97 THR A O 1
ATOM 751 N N . ARG A 1 98 ? 6.84 11.734 6.945 1 98.12 98 ARG A N 1
ATOM 752 C CA . ARG A 1 98 ? 7.211 10.328 6.883 1 98.12 98 ARG A CA 1
ATOM 753 C C . ARG A 1 98 ? 6.531 9.531 7.992 1 98.12 98 ARG A C 1
ATOM 755 O O . ARG A 1 98 ? 6.422 10.008 9.125 1 98.12 98 ARG A O 1
ATOM 762 N N . LEU A 1 99 ? 6.102 8.367 7.637 1 98.25 99 LEU A N 1
ATOM 763 C CA . LEU A 1 99 ? 5.477 7.449 8.586 1 98.25 99 LEU A CA 1
ATOM 764 C C . LEU A 1 99 ? 6.375 6.242 8.844 1 98.25 99 LEU A C 1
ATOM 766 O O . LEU A 1 99 ? 6.789 5.555 7.91 1 98.25 99 LEU A O 1
ATOM 770 N N . CYS A 1 100 ? 6.676 6.07 10.047 1 96.81 100 CYS A N 1
ATOM 771 C CA . CYS A 1 100 ? 7.422 4.879 10.445 1 96.81 100 CYS A CA 1
ATOM 772 C C . CYS A 1 100 ? 6.484 3.699 10.672 1 96.81 100 CYS A C 1
ATOM 774 O O . CYS A 1 100 ? 5.633 3.742 11.562 1 96.81 100 CYS A O 1
ATOM 776 N N . VAL A 1 101 ? 6.617 2.693 9.891 1 94.12 101 VAL A N 1
ATOM 777 C CA . VAL A 1 101 ? 5.773 1.503 9.969 1 94.12 101 VAL A CA 1
ATOM 778 C C . VAL A 1 101 ? 6.621 0.299 10.383 1 94.12 101 VAL A C 1
ATOM 780 O O . VAL A 1 101 ? 7.715 0.094 9.852 1 94.12 101 VAL A O 1
ATOM 783 N N . LYS A 1 102 ? 6.09 -0.463 11.25 1 87.31 102 LYS A N 1
ATOM 784 C CA . LYS A 1 102 ? 6.812 -1.639 11.727 1 87.31 102 LYS A CA 1
ATOM 785 C C . LYS A 1 102 ? 6.719 -2.785 10.719 1 87.31 102 LYS A C 1
ATOM 787 O O . LYS A 1 102 ? 5.625 -3.15 10.281 1 87.31 102 LYS A O 1
ATOM 792 N N . LYS A 1 103 ? 7.883 -3.246 10.289 1 82.88 103 LYS A N 1
ATOM 793 C CA . LYS A 1 103 ? 7.961 -4.449 9.469 1 82.88 103 LYS A CA 1
ATOM 794 C C . LYS A 1 103 ? 7.867 -5.707 10.328 1 82.88 103 LYS A C 1
ATOM 796 O O . LYS A 1 103 ? 7.195 -6.672 9.961 1 82.88 103 LYS A O 1
ATOM 801 N N . SER A 1 104 ? 8.609 -5.695 11.305 1 83.5 104 SER A N 1
ATOM 802 C CA . SER A 1 104 ? 8.625 -6.73 12.336 1 83.5 104 SER A CA 1
ATOM 803 C C . SER A 1 104 ? 8.773 -6.125 13.727 1 83.5 104 SER A C 1
ATOM 805 O O . SER A 1 104 ? 8.711 -4.906 13.891 1 83.5 104 SER A O 1
ATOM 807 N N . ALA A 1 105 ? 8.883 -7.012 14.672 1 81 105 ALA A N 1
ATOM 808 C CA . ALA A 1 105 ? 9.023 -6.539 16.047 1 81 105 ALA A CA 1
ATOM 809 C C . ALA A 1 105 ? 10.297 -5.715 16.219 1 81 105 ALA A C 1
ATOM 811 O O . ALA A 1 105 ? 10.352 -4.809 17.047 1 81 105 ALA A O 1
ATOM 812 N N . THR A 1 106 ? 11.32 -5.949 15.367 1 85.19 106 THR A N 1
ATOM 813 C CA . THR A 1 106 ? 12.617 -5.312 15.586 1 85.19 106 THR A CA 1
ATOM 814 C C . THR A 1 106 ? 12.969 -4.387 14.43 1 85.19 106 THR A C 1
ATOM 816 O O . THR A 1 106 ? 13.961 -3.666 14.484 1 85.19 106 THR A O 1
ATOM 819 N N . GLN A 1 107 ? 12.18 -4.422 13.422 1 87.31 107 GLN A N 1
ATOM 820 C CA . GLN A 1 107 ? 12.531 -3.645 12.234 1 87.31 107 GLN A CA 1
ATOM 821 C C . GLN A 1 107 ? 11.406 -2.695 11.844 1 87.31 107 GLN A C 1
ATOM 823 O O . GLN A 1 107 ? 10.234 -3.07 11.875 1 87.31 107 GLN A O 1
ATOM 828 N N . SER A 1 108 ? 11.82 -1.475 11.617 1 87.75 108 SER A N 1
ATOM 829 C CA . SER A 1 108 ? 10.883 -0.466 11.133 1 87.75 108 SER A CA 1
ATOM 830 C C . SER A 1 108 ? 11.414 0.227 9.883 1 87.75 108 SER A C 1
ATOM 832 O O . SER A 1 108 ? 12.617 0.249 9.648 1 87.75 108 SER A O 1
ATOM 834 N N . SER A 1 109 ? 10.492 0.604 9.117 1 88.88 109 SER A N 1
ATOM 835 C CA . SER A 1 109 ? 10.828 1.379 7.93 1 88.88 109 SER A CA 1
ATOM 836 C C . SER A 1 109 ? 9.867 2.549 7.742 1 88.88 109 SER A C 1
ATOM 838 O O . SER A 1 109 ? 8.805 2.59 8.359 1 88.88 109 SER A O 1
ATOM 840 N N . SER A 1 110 ? 10.344 3.467 6.918 1 93.19 110 SER A N 1
ATOM 841 C CA . SER A 1 110 ? 9.531 4.668 6.75 1 93.19 110 SER A CA 1
ATOM 842 C C . SER A 1 110 ? 9 4.777 5.324 1 93.19 110 SER A C 1
ATOM 844 O O . SER A 1 110 ? 9.641 4.316 4.379 1 93.19 110 SER A O 1
ATOM 846 N N . ILE A 1 111 ? 7.852 5.352 5.238 1 96.44 111 ILE A N 1
ATOM 847 C CA . ILE A 1 111 ? 7.273 5.656 3.936 1 96.44 111 ILE A CA 1
ATOM 848 C C . ILE A 1 111 ? 6.77 7.098 3.918 1 96.44 111 ILE A C 1
ATOM 850 O O . ILE A 1 111 ? 6.285 7.605 4.934 1 96.44 111 ILE A O 1
ATOM 854 N N . SER A 1 112 ? 6.867 7.68 2.75 1 97.75 112 SER A N 1
ATOM 855 C CA . SER A 1 112 ? 6.43 9.062 2.596 1 97.75 112 SER A CA 1
ATOM 856 C C . SER A 1 112 ? 4.91 9.156 2.559 1 97.75 112 SER A C 1
ATOM 858 O O . SER A 1 112 ? 4.25 8.375 1.872 1 97.75 112 SER A O 1
ATOM 860 N N . LEU A 1 113 ? 4.367 10.109 3.26 1 98.62 113 LEU A N 1
ATOM 861 C CA . LEU A 1 113 ? 2.951 10.469 3.211 1 98.62 113 LEU A CA 1
ATOM 862 C C . LEU A 1 113 ? 2.758 11.836 2.572 1 98.62 113 LEU A C 1
ATOM 864 O O . LEU A 1 113 ? 3.512 12.773 2.855 1 98.62 113 LEU A O 1
ATOM 868 N N . THR A 1 114 ? 1.762 11.914 1.785 1 98.75 114 THR A N 1
ATOM 869 C CA . THR A 1 114 ? 1.401 13.188 1.18 1 98.75 114 THR A CA 1
ATOM 870 C C . THR A 1 114 ? -0.064 13.516 1.446 1 98.75 114 THR A C 1
ATOM 872 O O . THR A 1 114 ? -0.93 12.648 1.352 1 98.75 114 THR A O 1
ATOM 875 N N . PHE A 1 115 ? -0.326 14.703 1.776 1 98.81 115 PHE A N 1
ATOM 876 C CA . PHE A 1 115 ? -1.658 15.25 2.012 1 98.81 115 PHE A CA 1
ATOM 877 C C . PHE A 1 115 ? -1.951 16.391 1.055 1 98.81 115 PHE A C 1
ATOM 879 O O . PHE A 1 115 ? -1.089 17.25 0.812 1 98.81 115 PHE A O 1
ATOM 886 N N . TRP A 1 116 ? -3.15 16.422 0.573 1 98.62 116 TRP A N 1
ATOM 887 C CA . TRP A 1 116 ? -3.52 17.5 -0.344 1 98.62 116 TRP A CA 1
ATOM 888 C C . TRP A 1 116 ? -4.66 18.328 0.227 1 98.62 116 TRP A C 1
ATOM 890 O O . TRP A 1 116 ? -5.516 17.812 0.951 1 98.62 116 TRP A O 1
ATOM 900 N N . ASP A 1 117 ? -4.672 19.562 -0.007 1 98 117 ASP A N 1
ATOM 901 C CA . ASP A 1 117 ? -5.738 20.531 0.249 1 98 117 ASP A CA 1
ATOM 902 C C . ASP A 1 117 ? -6.191 20.469 1.706 1 98 117 ASP A C 1
ATOM 904 O O . ASP A 1 117 ? -5.379 20.625 2.621 1 98 117 ASP A O 1
ATOM 908 N N . ASP A 1 118 ? -7.43 20.25 1.998 1 97.56 118 ASP A N 1
ATOM 909 C CA . ASP A 1 118 ? -7.93 20.297 3.369 1 97.56 118 ASP A CA 1
ATOM 910 C C . ASP A 1 118 ? -7.102 19.406 4.289 1 97.56 118 ASP A C 1
ATOM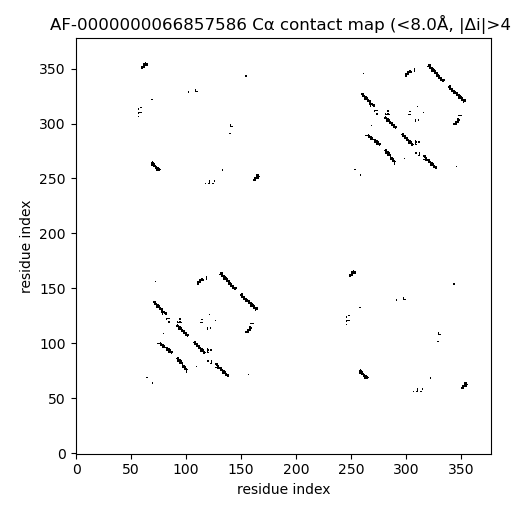 912 O O . ASP A 1 118 ? -6.754 19.812 5.402 1 97.56 118 ASP A O 1
ATOM 916 N N . LEU A 1 119 ? -6.781 18.234 3.826 1 98.38 119 LEU A N 1
ATOM 917 C CA . LEU A 1 119 ? -6.023 17.297 4.648 1 98.38 119 LEU A CA 1
ATOM 918 C C . LEU A 1 119 ? -4.602 17.797 4.879 1 98.38 119 LEU A C 1
ATOM 920 O O . LEU A 1 119 ? -3.986 17.484 5.902 1 98.38 119 LEU A O 1
ATOM 924 N N . ALA A 1 120 ? -4.086 18.516 3.877 1 98.69 120 ALA A N 1
ATOM 925 C CA . ALA A 1 120 ? -2.775 19.141 4.059 1 98.69 120 ALA A CA 1
ATOM 926 C C . ALA A 1 120 ? -2.779 20.094 5.254 1 98.69 120 ALA A C 1
ATOM 928 O O . ALA A 1 120 ? -1.857 20.078 6.07 1 98.69 120 ALA A O 1
ATOM 929 N N . HIS A 1 121 ? -3.795 20.844 5.309 1 98.12 121 HIS A N 1
ATOM 930 C CA . HIS A 1 121 ? -3.932 21.781 6.422 1 98.12 121 HIS A CA 1
ATOM 931 C C . HIS A 1 121 ? -4.133 21.031 7.738 1 98.12 121 HIS A C 1
ATOM 933 O O . HIS A 1 121 ? -3.521 21.391 8.75 1 98.12 121 HIS A O 1
ATOM 939 N N . VAL A 1 122 ? -4.98 20.094 7.727 1 98.19 122 VAL A N 1
ATOM 940 C CA . VAL A 1 122 ? -5.246 19.297 8.914 1 98.19 122 VAL A CA 1
ATOM 941 C C . VAL A 1 122 ? -3.945 18.688 9.438 1 98.19 122 VAL A C 1
ATOM 943 O O . VAL A 1 122 ? -3.639 18.781 10.625 1 98.19 122 VAL A O 1
ATOM 946 N N . ALA A 1 123 ? -3.221 18.062 8.555 1 98.56 123 ALA A N 1
ATOM 947 C CA . ALA A 1 123 ? -1.967 17.438 8.938 1 98.56 123 ALA A CA 1
ATOM 948 C C . ALA A 1 123 ? -0.984 18.453 9.508 1 98.56 123 ALA A C 1
ATOM 950 O O . ALA A 1 123 ? -0.35 18.203 10.539 1 98.56 123 ALA A O 1
ATOM 951 N N . SER A 1 124 ? -0.855 19.547 8.852 1 97.94 124 SER A N 1
ATOM 952 C CA . SER A 1 124 ? 0.095 20.562 9.273 1 97.94 124 SER A CA 1
ATOM 953 C C . SER A 1 124 ? -0.272 21.141 10.641 1 97.94 124 SER A C 1
ATOM 955 O O . SER A 1 124 ? 0.608 21.469 11.438 1 97.94 124 SER A O 1
ATOM 957 N N . GLN A 1 125 ? -1.536 21.203 10.906 1 97.31 125 GLN A N 1
ATOM 958 C CA . GLN A 1 125 ? -2.012 21.828 12.141 1 97.31 125 GLN A CA 1
ATOM 959 C C . GLN A 1 125 ? -1.967 20.844 13.305 1 97.31 125 GLN A C 1
ATOM 961 O O . GLN A 1 125 ? -1.676 21.234 14.438 1 97.31 125 GLN A O 1
ATOM 966 N N . HIS A 1 126 ? -2.197 19.578 13.016 1 97.75 126 HIS A N 1
ATOM 967 C CA . HIS A 1 126 ? -2.5 18.703 14.141 1 97.75 126 HIS A CA 1
ATOM 968 C C . HIS A 1 126 ? -1.434 17.625 14.297 1 97.75 126 HIS A C 1
ATOM 970 O O . HIS A 1 126 ? -1.323 17.016 15.359 1 97.75 126 HIS A O 1
ATOM 976 N N . LEU A 1 127 ? -0.666 17.312 13.266 1 97.81 127 LEU A N 1
ATOM 977 C CA . LEU A 1 127 ? 0.306 16.234 13.359 1 97.81 127 LEU A CA 1
ATOM 978 C C . LEU A 1 127 ? 1.638 16.734 13.898 1 97.81 127 LEU A C 1
ATOM 980 O O . LEU A 1 127 ? 2.082 17.828 13.539 1 97.81 127 LEU A O 1
ATOM 984 N N . GLN A 1 128 ? 2.248 15.898 14.703 1 97.12 128 GLN A N 1
ATOM 985 C CA . GLN A 1 128 ? 3.598 16.109 15.211 1 97.12 128 GLN A CA 1
ATOM 986 C C . GLN A 1 128 ? 4.41 14.82 15.195 1 97.12 128 GLN A C 1
ATOM 988 O O . GLN A 1 128 ? 3.844 13.727 15.25 1 97.12 128 GLN A O 1
ATOM 993 N N . LYS A 1 129 ? 5.73 15.055 15.117 1 97.38 129 LYS A N 1
ATOM 994 C CA . LYS A 1 129 ? 6.613 13.891 15.188 1 97.38 129 LYS A CA 1
ATOM 995 C C . LYS A 1 129 ? 6.324 13.055 16.438 1 97.38 129 LYS A C 1
ATOM 997 O O . LYS A 1 129 ? 6.148 13.602 17.516 1 97.38 129 LYS A O 1
ATOM 1002 N N . GLY A 1 130 ? 6.254 11.727 16.234 1 96.12 130 GLY A N 1
ATOM 1003 C CA . GLY A 1 130 ? 6.078 10.828 17.359 1 96.12 130 GLY A CA 1
ATOM 1004 C C . GLY A 1 130 ? 4.648 10.352 17.516 1 96.12 130 GLY A C 1
ATOM 1005 O O . GLY A 1 130 ? 4.398 9.336 18.188 1 96.12 130 GLY A O 1
ATOM 1006 N N . TYR A 1 131 ? 3.684 11.102 16.984 1 96.75 131 TYR A N 1
ATOM 1007 C CA . TYR A 1 131 ? 2.285 10.703 17.078 1 96.75 131 TYR A CA 1
ATOM 1008 C C . TYR A 1 131 ? 2.027 9.414 16.312 1 96.75 131 TYR A C 1
ATOM 1010 O O . TYR A 1 131 ? 2.559 9.227 15.211 1 96.75 131 TYR A O 1
ATOM 1018 N N . GLN A 1 132 ? 1.252 8.5 16.906 1 97.44 132 GLN A N 1
ATOM 1019 C CA . GLN A 1 132 ? 0.792 7.324 16.172 1 97.44 132 GLN A CA 1
ATOM 1020 C C . GLN A 1 132 ? -0.501 7.609 15.422 1 97.44 132 GLN A C 1
ATOM 1022 O O . GLN A 1 132 ? -1.48 8.07 16.016 1 97.44 132 GLN A O 1
ATOM 1027 N N . ILE A 1 133 ? -0.507 7.336 14.156 1 98.44 133 ILE A N 1
ATOM 1028 C CA . ILE A 1 133 ? -1.667 7.684 13.344 1 98.44 133 ILE A CA 1
ATOM 1029 C C . ILE A 1 133 ? -2.037 6.512 12.438 1 98.44 133 ILE A C 1
ATOM 1031 O O . ILE A 1 133 ? -1.215 5.629 12.195 1 98.44 133 ILE A O 1
ATOM 1035 N N . HIS A 1 134 ? -3.244 6.465 12.086 1 98.5 134 HIS A N 1
ATOM 1036 C CA . HIS A 1 134 ? -3.744 5.672 10.969 1 98.5 134 HIS A CA 1
ATOM 1037 C C . HIS A 1 134 ? -3.945 6.531 9.727 1 98.5 134 HIS A C 1
ATOM 1039 O O . HIS A 1 134 ? -4.52 7.621 9.805 1 98.5 134 HIS A O 1
ATOM 1045 N N . VAL A 1 135 ? -3.508 6.113 8.594 1 98.75 135 VAL A N 1
ATOM 1046 C CA . VAL A 1 135 ? -3.736 6.781 7.32 1 98.75 135 VAL A CA 1
ATOM 1047 C C . VAL A 1 135 ? -4.332 5.797 6.32 1 98.75 135 VAL A C 1
ATOM 1049 O O . VAL A 1 135 ? -3.861 4.664 6.195 1 98.75 135 VAL A O 1
ATOM 1052 N N . SER A 1 136 ? -5.391 6.152 5.672 1 98.44 136 SER A N 1
ATOM 1053 C CA . SER A 1 136 ? -5.914 5.473 4.492 1 98.44 136 SER A CA 1
ATOM 1054 C C . SER A 1 136 ? -5.703 6.305 3.23 1 98.44 136 SER A C 1
ATOM 1056 O O . SER A 1 136 ? -5.82 7.531 3.264 1 98.44 136 SER A O 1
ATOM 1058 N N . GLY A 1 137 ? -5.367 5.633 2.092 1 98.38 137 GLY A N 1
ATOM 1059 C CA . GLY A 1 137 ? -5.145 6.371 0.86 1 98.38 137 GLY A CA 1
ATOM 1060 C C . GLY A 1 137 ? -4.734 5.488 -0.302 1 98.38 137 GLY A C 1
ATOM 1061 O O . GLY A 1 137 ? -5.176 4.344 -0.404 1 98.38 137 GLY A O 1
ATOM 1062 N N . ARG A 1 138 ? -3.988 6.098 -1.199 1 97.25 138 ARG A N 1
ATOM 1063 C CA . ARG A 1 138 ? -3.551 5.43 -2.42 1 97.25 138 ARG A CA 1
ATOM 1064 C C . ARG A 1 138 ? -2.031 5.316 -2.471 1 97.25 138 ARG A C 1
ATOM 1066 O O . ARG A 1 138 ? -1.323 6.254 -2.098 1 97.25 138 ARG A O 1
ATOM 1073 N N . LEU A 1 139 ? -1.616 4.184 -3 1 97.38 139 LEU A N 1
ATOM 1074 C CA . LEU A 1 139 ? -0.188 3.998 -3.23 1 97.38 139 LEU A CA 1
ATOM 1075 C C . LEU A 1 139 ? 0.23 4.605 -4.566 1 97.38 139 LEU A C 1
ATOM 1077 O O . LEU A 1 139 ? -0.262 4.191 -5.621 1 97.38 139 LEU A O 1
ATOM 1081 N N . ILE A 1 140 ? 1.114 5.543 -4.48 1 96.19 140 ILE A N 1
ATOM 1082 C CA . ILE A 1 140 ? 1.602 6.188 -5.691 1 96.19 140 ILE A CA 1
ATOM 1083 C C . ILE A 1 140 ? 3.051 5.785 -5.945 1 96.19 140 ILE A C 1
ATOM 1085 O O . ILE A 1 140 ? 3.883 5.824 -5.035 1 96.19 140 ILE A O 1
ATOM 1089 N N . ILE A 1 141 ? 3.326 5.371 -7.148 1 93.75 141 ILE A N 1
ATOM 1090 C CA . ILE A 1 141 ? 4.66 4.969 -7.582 1 93.75 141 ILE A CA 1
ATOM 1091 C C . ILE A 1 141 ? 5.188 5.961 -8.617 1 93.75 141 ILE A C 1
ATOM 1093 O O . ILE A 1 141 ? 4.645 6.062 -9.719 1 93.75 141 ILE A O 1
ATOM 1097 N N . ASP A 1 142 ? 6.18 6.621 -8.281 1 90.06 142 ASP A N 1
ATOM 1098 C CA . ASP A 1 142 ? 6.777 7.605 -9.172 1 90.06 142 ASP A CA 1
ATOM 1099 C C . ASP A 1 142 ? 8.164 7.156 -9.641 1 90.06 142 ASP A C 1
ATOM 1101 O O . ASP A 1 142 ? 8.914 6.555 -8.867 1 90.06 142 ASP A O 1
ATOM 1105 N N . THR A 1 143 ? 8.406 7.414 -10.859 1 86.12 143 THR A N 1
ATOM 1106 C CA . THR A 1 143 ? 9.719 7.105 -11.414 1 86.12 143 THR A CA 1
ATOM 1107 C C . THR A 1 143 ? 10.422 8.375 -11.891 1 86.12 143 THR A C 1
ATOM 1109 O O . THR A 1 143 ? 9.805 9.219 -12.555 1 86.12 143 THR A O 1
ATOM 1112 N N . VAL A 1 144 ? 11.648 8.516 -11.414 1 82.5 144 VAL A N 1
ATOM 1113 C CA . VAL A 1 144 ? 12.414 9.703 -11.781 1 82.5 144 VAL A CA 1
ATOM 1114 C C . VAL A 1 144 ? 13.727 9.281 -12.438 1 82.5 144 VAL A C 1
ATOM 1116 O O . VAL A 1 144 ? 14.383 8.344 -11.984 1 82.5 144 VAL A O 1
ATOM 1119 N N . GLU A 1 145 ? 13.984 9.953 -13.539 1 84.94 145 GLU A N 1
ATOM 1120 C CA . GLU A 1 145 ? 15.266 9.719 -14.188 1 84.94 145 GLU A CA 1
ATOM 1121 C C . GLU A 1 145 ? 16.375 10.547 -13.555 1 84.94 145 GLU A C 1
ATOM 1123 O O . GLU A 1 145 ? 16.281 11.773 -13.477 1 84.94 145 GLU A O 1
ATOM 1128 N N . THR A 1 146 ? 17.344 9.758 -13.023 1 76.75 146 THR A N 1
ATOM 1129 C CA . THR A 1 146 ? 18.453 10.461 -12.383 1 76.75 146 THR A CA 1
ATOM 1130 C C . THR A 1 146 ? 19.406 11.047 -13.43 1 76.75 146 THR A C 1
ATOM 1132 O O . THR A 1 146 ? 19.312 10.711 -14.617 1 76.75 146 THR A O 1
ATOM 1135 N N . GLU A 1 147 ? 20.156 11.977 -12.992 1 80.19 147 GLU A N 1
ATOM 1136 C CA . GLU A 1 147 ? 21.141 12.625 -13.867 1 80.19 147 GLU A CA 1
ATOM 1137 C C . GLU A 1 147 ? 22.078 11.609 -14.508 1 80.19 147 GLU A C 1
ATOM 1139 O O . GLU A 1 147 ? 22.609 11.852 -15.594 1 80.19 147 GLU A O 1
ATOM 1144 N N . GLU A 1 148 ? 22.234 10.602 -13.906 1 80.5 148 GLU A N 1
ATOM 1145 C CA . GLU A 1 148 ? 23.109 9.555 -14.414 1 80.5 148 GLU A CA 1
ATOM 1146 C C . GLU A 1 148 ? 22.391 8.656 -15.406 1 80.5 148 GLU A C 1
ATOM 1148 O O . GLU A 1 148 ? 22.953 7.672 -15.891 1 80.5 148 GLU A O 1
ATOM 1153 N N . GLY A 1 149 ? 21.203 9.023 -15.672 1 80.06 149 GLY A N 1
ATOM 1154 C CA . GLY A 1 149 ? 20.438 8.25 -16.641 1 80.06 149 GLY A CA 1
ATOM 1155 C C . GLY A 1 149 ? 19.766 7.031 -16.031 1 80.06 149 GLY A C 1
ATOM 1156 O O . GLY A 1 149 ? 19.266 6.164 -16.75 1 80.06 149 GLY A O 1
ATOM 1157 N N . LYS A 1 150 ? 19.953 6.945 -14.742 1 80.12 150 LYS A N 1
ATOM 1158 C CA . LYS A 1 150 ? 19.312 5.816 -14.078 1 80.12 150 LYS A CA 1
ATOM 1159 C C . LYS A 1 150 ? 17.922 6.184 -13.594 1 80.12 150 LYS A C 1
ATOM 1161 O O . LYS A 1 150 ? 17.672 7.328 -13.203 1 80.12 150 LYS A O 1
ATOM 1166 N N . THR A 1 151 ? 17.016 5.246 -13.773 1 83.06 151 THR A N 1
ATOM 1167 C CA . THR A 1 151 ? 15.641 5.461 -13.32 1 83.06 151 THR A CA 1
ATOM 1168 C C . THR A 1 151 ? 15.469 5 -11.875 1 83.06 151 THR A C 1
ATOM 1170 O O . THR A 1 151 ? 15.828 3.873 -11.531 1 83.06 151 THR A O 1
ATOM 1173 N N . GLN A 1 152 ? 15.094 5.969 -11.023 1 84.5 152 GLN A N 1
ATOM 1174 C CA . GLN A 1 152 ? 14.828 5.648 -9.625 1 84.5 152 GLN A CA 1
ATOM 1175 C C . GLN A 1 152 ? 13.336 5.703 -9.32 1 84.5 152 GLN A C 1
ATOM 1177 O O . GLN A 1 152 ? 12.648 6.637 -9.734 1 84.5 152 GLN A O 1
ATOM 1182 N N . THR A 1 153 ? 12.867 4.641 -8.641 1 88.81 153 THR A N 1
ATOM 1183 C CA . THR A 1 153 ? 11.453 4.547 -8.297 1 88.81 153 THR A CA 1
ATOM 1184 C C . THR A 1 153 ? 11.219 4.961 -6.852 1 88.81 153 THR A C 1
ATOM 1186 O O . THR A 1 153 ? 11.969 4.574 -5.957 1 88.81 153 THR A O 1
ATOM 1189 N N . TYR A 1 154 ? 10.219 5.809 -6.676 1 89.81 154 TYR A N 1
ATOM 1190 C CA . TYR A 1 154 ? 9.828 6.27 -5.348 1 89.81 154 TYR A CA 1
ATOM 1191 C C . TYR A 1 154 ? 8.383 5.887 -5.047 1 89.81 154 TYR A C 1
ATOM 1193 O O . TYR A 1 154 ? 7.52 5.953 -5.926 1 89.81 154 TYR A O 1
ATOM 1201 N N . TYR A 1 155 ? 8.148 5.539 -3.791 1 95.06 155 TYR A N 1
ATOM 1202 C CA . TYR A 1 155 ? 6.805 5.172 -3.346 1 95.06 155 TYR A CA 1
ATOM 1203 C C . TYR A 1 155 ? 6.289 6.16 -2.305 1 95.06 155 TYR A C 1
ATOM 1205 O O . TYR A 1 155 ? 7.035 6.586 -1.42 1 95.06 155 TYR A O 1
ATOM 1213 N N . LYS A 1 156 ? 5.086 6.492 -2.406 1 97 156 LYS A N 1
ATOM 1214 C CA . LYS A 1 156 ? 4.43 7.305 -1.383 1 97 156 LYS A CA 1
ATOM 1215 C C . LYS A 1 156 ? 2.955 6.941 -1.255 1 97 156 LYS A C 1
ATOM 1217 O O . LYS A 1 156 ? 2.379 6.328 -2.158 1 97 156 LYS A O 1
ATOM 1222 N N . VAL A 1 157 ? 2.432 7.262 -0.148 1 98.25 157 VAL A N 1
ATOM 1223 C CA . VAL A 1 157 ? 0.991 7.141 0.052 1 98.25 157 VAL A CA 1
ATOM 1224 C C . VAL A 1 157 ? 0.349 8.523 0.029 1 98.25 157 VAL A C 1
ATOM 1226 O O . VAL A 1 157 ? 0.742 9.414 0.792 1 98.25 157 VAL A O 1
ATOM 1229 N N . VAL A 1 158 ? -0.535 8.711 -0.891 1 98.25 158 VAL A N 1
ATOM 1230 C CA . VAL A 1 158 ? -1.366 9.914 -0.875 1 98.25 158 VAL A CA 1
ATOM 1231 C C . VAL A 1 158 ? -2.59 9.68 0.008 1 98.25 158 VAL A C 1
ATOM 1233 O O . VAL A 1 158 ? -3.473 8.891 -0.337 1 98.25 158 VAL A O 1
ATOM 1236 N N . ALA A 1 159 ? -2.594 10.43 1.082 1 98.75 159 ALA A N 1
ATOM 1237 C CA . ALA A 1 159 ? -3.604 10.188 2.109 1 98.75 159 ALA A CA 1
ATOM 1238 C C . ALA A 1 159 ? -4.969 10.695 1.664 1 98.75 159 ALA A C 1
ATOM 1240 O O . ALA A 1 159 ? -5.074 11.766 1.059 1 98.75 159 ALA A O 1
ATOM 1241 N N . GLN A 1 160 ? -5.984 9.922 2.01 1 98.19 160 GLN A N 1
ATOM 1242 C CA . GLN A 1 160 ? -7.379 10.305 1.808 1 98.19 160 GLN A CA 1
ATOM 1243 C C . GLN A 1 160 ? -8.102 10.469 3.141 1 98.19 160 GLN A C 1
ATOM 1245 O O . GLN A 1 160 ? -9.078 11.219 3.232 1 98.19 160 GLN A O 1
ATOM 1250 N N . GLN A 1 161 ? -7.66 9.75 4.141 1 98.25 161 GLN A N 1
ATOM 1251 C CA . GLN A 1 161 ? -8.148 9.867 5.508 1 98.25 161 GLN A CA 1
ATOM 1252 C C . GLN A 1 161 ? -7.004 9.836 6.512 1 98.25 161 GLN A C 1
ATOM 1254 O O . GLN A 1 161 ? -5.977 9.203 6.266 1 98.25 161 GLN A O 1
ATOM 1259 N N . LEU A 1 162 ? -7.266 10.453 7.613 1 98.62 162 LEU A N 1
ATOM 1260 C CA . LEU A 1 162 ? -6.289 10.578 8.688 1 98.62 162 LEU A CA 1
ATOM 1261 C C . LEU 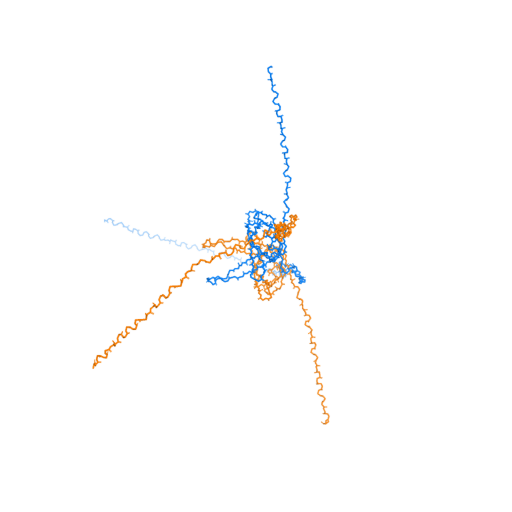A 1 162 ? -6.961 10.461 10.055 1 98.62 162 LEU A C 1
ATOM 1263 O O . LEU A 1 162 ? -7.965 11.125 10.312 1 98.62 162 LEU A O 1
ATOM 1267 N N . ASN A 1 163 ? -6.445 9.586 10.883 1 98.5 163 ASN A N 1
ATOM 1268 C CA . ASN A 1 163 ? -6.93 9.414 12.25 1 98.5 163 ASN A CA 1
ATOM 1269 C C . ASN A 1 163 ? -5.777 9.281 13.242 1 98.5 163 ASN A C 1
ATOM 1271 O O . ASN A 1 163 ? -4.699 8.805 12.883 1 98.5 163 ASN A O 1
ATOM 1275 N N . PHE A 1 164 ? -6.055 9.695 14.391 1 98.19 164 PHE A N 1
ATOM 1276 C CA . PHE A 1 164 ? -5.148 9.375 15.484 1 98.19 164 PHE A CA 1
ATOM 1277 C C . PHE A 1 164 ? -5.469 8 16.062 1 98.19 164 PHE A C 1
ATOM 1279 O O . PHE A 1 164 ? -6.605 7.535 15.977 1 98.19 164 PHE A O 1
ATOM 1286 N N . ILE A 1 165 ? -4.461 7.336 16.594 1 96.81 165 ILE A N 1
ATOM 1287 C CA . ILE A 1 165 ? -4.668 6.07 17.297 1 96.81 165 ILE A CA 1
ATOM 1288 C C . ILE A 1 165 ? -4.777 6.316 18.797 1 96.81 165 ILE A C 1
ATOM 1290 O O . ILE A 1 165 ? -3.947 7.016 19.375 1 96.81 165 ILE A O 1
ATOM 1294 N N . GLU A 1 166 ? -5.801 5.727 19.328 1 89.38 166 GLU A N 1
ATOM 1295 C CA . GLU A 1 166 ? -6.008 5.852 20.766 1 89.38 166 GLU A CA 1
ATOM 1296 C C . GLU A 1 166 ? -4.84 5.258 21.547 1 89.38 166 GLU A C 1
ATOM 1298 O O . GLU A 1 166 ? -4.309 4.211 21.172 1 89.38 166 GLU A O 1
ATOM 1303 N N . ARG A 1 167 ? -4.312 5.941 22.375 1 77.25 167 ARG A N 1
ATOM 1304 C CA . ARG A 1 167 ? -3.266 5.434 23.266 1 77.25 167 ARG A CA 1
ATOM 1305 C C . ARG A 1 167 ? -3.85 4.527 24.344 1 77.25 167 ARG A C 1
ATOM 1307 O O . ARG A 1 167 ? -4.855 4.867 24.969 1 77.25 167 ARG A O 1
ATOM 1314 N N . ASN A 1 168 ? -3.912 3.236 24.047 1 60.59 168 ASN A N 1
ATOM 1315 C CA . ASN A 1 168 ? -4.324 2.438 25.203 1 60.59 168 ASN A CA 1
ATOM 1316 C C . ASN A 1 168 ? -3.426 2.693 26.406 1 60.59 168 ASN A C 1
ATOM 1318 O O . ASN A 1 168 ? -2.225 2.418 26.359 1 60.59 168 ASN A O 1
ATOM 1322 N N . PHE A 1 169 ? -3.664 3.695 27.047 1 50.84 169 PHE A N 1
ATOM 1323 C CA . PHE A 1 169 ? -3.016 3.771 28.344 1 50.84 169 PHE A CA 1
ATOM 1324 C C . PHE A 1 169 ? -3.213 2.475 29.125 1 50.84 169 PHE A C 1
ATOM 1326 O O . PHE A 1 169 ? -4.3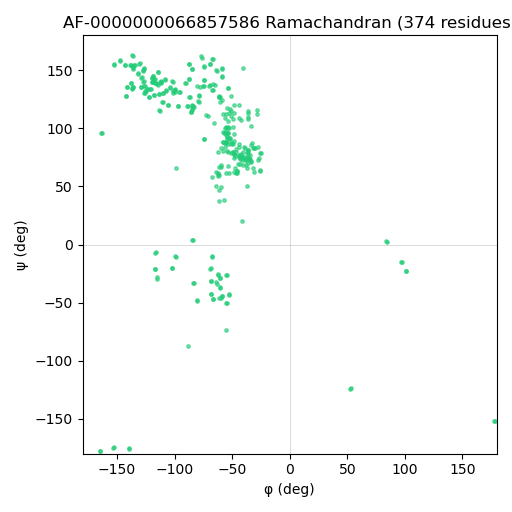4 2.125 29.484 1 50.84 169 PHE A O 1
ATOM 1333 N N . SER A 1 170 ? -2.725 1.403 28.641 1 47.5 170 SER A N 1
ATOM 1334 C CA . SER A 1 170 ? -2.746 0.441 29.734 1 47.5 170 SER A CA 1
ATOM 1335 C C . SER A 1 170 ? -2.635 1.141 31.078 1 47.5 170 SER A C 1
ATOM 1337 O O . SER A 1 170 ? -1.812 2.043 31.25 1 47.5 170 SER A O 1
ATOM 1339 N N . SER A 1 171 ? -3.727 1.083 31.859 1 42.16 171 SER A N 1
ATOM 1340 C CA . SER A 1 171 ? -3.785 1.473 33.281 1 42.16 171 SER A CA 1
ATOM 1341 C C . SER A 1 171 ? -2.451 1.229 33.969 1 42.16 171 SER A C 1
ATOM 1343 O O . SER A 1 171 ? -2.055 0.081 34.188 1 42.16 171 SER A O 1
ATOM 1345 N N . ALA A 1 172 ? -1.385 1.826 33.625 1 39.19 172 ALA A N 1
ATOM 1346 C CA . ALA A 1 172 ? -0.454 1.806 34.75 1 39.19 172 ALA A CA 1
ATOM 1347 C C . ALA A 1 172 ? -1.201 1.834 36.094 1 39.19 172 ALA A C 1
ATOM 1349 O O . ALA A 1 172 ? -2 2.738 36.344 1 39.19 172 ALA A O 1
ATOM 1350 N N . SER A 1 173 ? -1.637 0.694 36.531 1 40.16 173 SER A N 1
ATOM 1351 C CA . SER A 1 173 ? -1.952 0.626 37.969 1 40.16 173 SER A CA 1
ATOM 1352 C C . SER A 1 173 ? -1.158 1.66 38.75 1 40.16 173 SER A C 1
ATOM 1354 O O . SER A 1 173 ? 0.073 1.618 38.781 1 40.16 173 SER A O 1
ATOM 1356 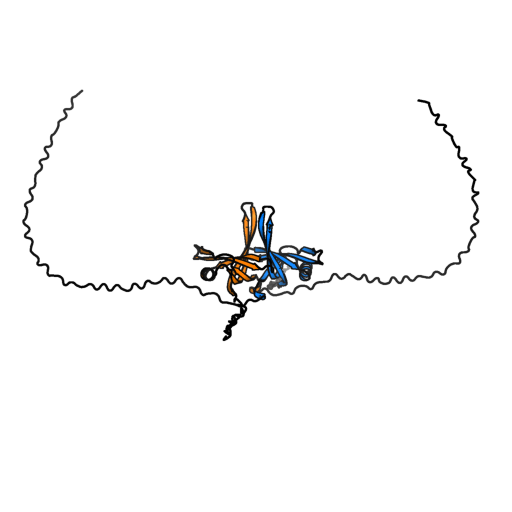N N . SER A 1 174 ? -1.55 2.908 38.75 1 40 174 SER A N 1
ATOM 1357 C CA . SER A 1 174 ? -1.172 3.736 39.906 1 40 174 SER A CA 1
ATOM 1358 C C . SER A 1 174 ? -0.957 2.889 41.156 1 40 174 SER A C 1
ATOM 1360 O O . SER A 1 174 ? -1.912 2.35 41.719 1 40 174 SER A O 1
ATOM 1362 N N . SER A 1 175 ? 0.026 2.002 41.125 1 38.81 175 SER A N 1
ATOM 1363 C CA . SER A 1 175 ? 0.469 1.634 42.469 1 38.81 175 SER A CA 1
ATOM 1364 C C . SER A 1 175 ? 0.437 2.834 43.406 1 38.81 175 SER A C 1
ATOM 1366 O O . SER A 1 175 ? 1.18 3.799 43.219 1 38.81 175 SER A O 1
ATOM 1368 N N . GLN A 1 176 ? -0.811 3.219 43.812 1 37.31 176 GLN A N 1
ATOM 1369 C CA . GLN A 1 176 ? -0.898 3.961 45.062 1 37.31 176 GLN A CA 1
ATOM 1370 C C . GLN A 1 176 ? 0.264 3.613 46 1 37.31 176 GLN A C 1
ATOM 1372 O O . GLN A 1 176 ? 0.449 2.449 46.375 1 37.31 176 GLN A O 1
ATOM 1377 N N . GLY A 1 177 ? 1.381 4.258 45.812 1 38.47 177 GLY A N 1
ATOM 1378 C CA . GLY A 1 177 ? 2.387 4.301 46.844 1 38.47 177 GLY A CA 1
ATOM 1379 C C . GLY A 1 177 ? 1.8 4.168 48.25 1 38.47 177 GLY A C 1
ATOM 1380 O O . GLY A 1 177 ? 1.041 5.031 48.688 1 38.47 177 GLY A O 1
ATOM 1381 N N . GLN A 1 178 ? 1.344 2.918 48.594 1 37 178 GLN A N 1
ATOM 1382 C CA . GLN A 1 178 ? 1.176 2.693 50 1 37 178 GLN A CA 1
ATOM 1383 C C . GLN A 1 178 ? 2.244 3.434 50.812 1 37 178 GLN A C 1
ATOM 1385 O O . GLN A 1 178 ? 3.432 3.127 50.719 1 37 178 GLN A O 1
ATOM 1390 N N . GLU A 1 179 ? 2.014 4.734 50.938 1 40.09 179 GLU A N 1
ATOM 1391 C CA . GLU A 1 179 ? 2.699 5.418 52.031 1 40.09 179 GLU A CA 1
ATOM 1392 C C . GLU A 1 179 ? 2.721 4.562 53.312 1 40.09 179 GLU A C 1
ATOM 1394 O O . GLU A 1 179 ? 1.677 4.312 53.906 1 40.09 179 GLU A O 1
ATOM 1399 N N . PHE A 1 180 ? 3.506 3.42 53.25 1 39.56 180 PHE A N 1
ATOM 1400 C CA . PHE A 1 180 ? 3.855 2.85 54.531 1 39.56 180 PHE A CA 1
ATOM 1401 C C . PHE A 1 180 ? 4.273 3.941 55.5 1 39.56 180 PHE A C 1
ATOM 1403 O O . PHE A 1 180 ? 5.316 4.574 55.344 1 39.56 180 PHE A O 1
ATOM 1410 N N . ASP A 1 181 ? 3.229 4.684 56 1 42.81 181 ASP A N 1
ATOM 1411 C CA . ASP A 1 181 ? 3.48 5.434 57.25 1 42.81 181 ASP A CA 1
ATOM 1412 C C . ASP A 1 181 ? 4.199 4.566 58.281 1 42.81 181 ASP A C 1
ATOM 1414 O O . ASP A 1 181 ? 3.613 3.635 58.844 1 42.81 181 ASP A O 1
ATOM 1418 N N . PHE A 1 182 ? 5.477 4.121 57.938 1 39.59 182 PHE A N 1
ATOM 1419 C CA . PHE A 1 182 ? 6.316 3.68 59.062 1 39.59 182 PHE A CA 1
ATOM 1420 C C . PHE A 1 182 ? 6.246 4.664 60.219 1 39.59 182 PHE A C 1
ATOM 1422 O O . PHE A 1 182 ? 6.832 5.746 60.156 1 39.59 182 PHE A O 1
ATOM 1429 N N . ALA A 1 183 ? 5.027 4.91 60.844 1 39.47 183 ALA A N 1
ATOM 1430 C CA . ALA A 1 183 ? 5.012 5.492 62.188 1 39.47 183 ALA A CA 1
ATOM 1431 C C . ALA A 1 183 ? 6.105 4.883 63.062 1 39.47 183 ALA A C 1
ATOM 1433 O O . ALA A 1 183 ? 6.086 3.684 63.344 1 39.47 183 ALA A O 1
ATOM 1434 N N . MET A 1 184 ? 7.34 5.355 62.875 1 37.12 184 MET A N 1
ATOM 1435 C CA . MET A 1 184 ? 8.438 5.258 63.844 1 37.12 184 MET A CA 1
ATOM 1436 C C . MET A 1 184 ? 7.918 5.355 65.25 1 37.12 184 MET A C 1
ATOM 1438 O O . MET A 1 184 ? 7.332 6.371 65.625 1 37.12 184 MET A O 1
ATOM 1442 N N . ALA A 1 185 ? 7.219 4.242 65.812 1 42.03 185 ALA A N 1
ATOM 1443 C CA . ALA A 1 185 ? 7.062 4.133 67.25 1 42.03 185 ALA A CA 1
ATOM 1444 C C . ALA A 1 185 ? 8.312 4.625 67.938 1 42.03 185 ALA A C 1
ATOM 1446 O O . ALA A 1 185 ? 9.375 3.998 67.875 1 42.03 185 ALA A O 1
ATOM 1447 N N . GLY A 1 186 ? 8.578 5.891 67.812 1 34.28 186 GLY A N 1
ATOM 1448 C CA . GLY A 1 186 ? 9.523 6.504 68.75 1 34.28 186 GLY A CA 1
ATOM 1449 C C . GLY A 1 186 ? 9.414 5.965 70.188 1 34.28 186 GLY A C 1
ATOM 1450 O O . GLY A 1 186 ? 8.352 6.051 70.812 1 34.28 186 GLY A O 1
ATOM 1451 N N . GLY A 1 187 ? 9.984 4.781 70.438 1 37.78 187 GLY A N 1
ATOM 1452 C CA . GLY A 1 187 ? 10.336 4.398 71.812 1 37.78 187 GLY A CA 1
ATOM 1453 C C . GLY A 1 187 ? 10.844 5.555 72.625 1 37.78 187 GLY A C 1
ATOM 1454 O O . GLY A 1 187 ? 11.953 6.043 72.438 1 37.78 187 GLY A O 1
ATOM 1455 N N . GLY A 1 188 ? 10.094 6.66 72.625 1 30.83 188 GLY A N 1
ATOM 1456 C CA . GLY A 1 188 ? 10.617 7.551 73.688 1 30.83 188 GLY A CA 1
ATOM 1457 C C . GLY A 1 188 ? 10.992 6.836 74.938 1 30.83 188 GLY A C 1
ATOM 1458 O O . GLY A 1 188 ? 10.461 5.766 75.25 1 30.83 188 GLY A O 1
ATOM 1459 N N . LYS A 1 189 ? 11.992 7.449 75.688 1 30.06 189 LYS A N 1
ATOM 1460 C CA . LYS A 1 189 ? 12.375 7.375 77.062 1 30.06 189 LYS A CA 1
ATOM 1461 C C . LYS A 1 189 ? 11.195 7.688 78 1 30.06 189 LYS A C 1
ATOM 1463 O O . LYS A 1 189 ? 10.391 8.578 77.688 1 30.06 189 LYS A O 1
ATOM 1468 N N . MET B 1 1 ? 45.719 80.375 -46 1 21.97 1 MET B N 1
ATOM 1469 C CA . MET B 1 1 ? 45.75 79.938 -44.594 1 21.97 1 MET B CA 1
ATOM 1470 C C . MET B 1 1 ? 45.188 81.062 -43.719 1 21.97 1 MET B C 1
ATOM 1472 O O . MET B 1 1 ? 45.438 81.125 -42.531 1 21.97 1 MET B O 1
ATOM 1476 N N . ALA B 1 2 ? 44.531 82.062 -44.438 1 23.34 2 ALA B N 1
ATOM 1477 C CA . ALA B 1 2 ? 44.25 83.438 -43.938 1 23.34 2 ALA B CA 1
ATOM 1478 C C . ALA B 1 2 ? 43.375 83.375 -42.688 1 23.34 2 ALA B C 1
ATOM 1480 O O . ALA B 1 2 ? 42.438 82.562 -42.625 1 23.34 2 ALA B O 1
ATOM 1481 N N . LEU B 1 3 ? 43.844 83.938 -41.625 1 21.94 3 LEU B N 1
ATOM 1482 C CA . LEU B 1 3 ? 43.719 84.062 -40.156 1 21.94 3 LEU B CA 1
ATOM 1483 C C . LEU B 1 3 ? 42.406 84.75 -39.781 1 21.94 3 LEU B C 1
ATOM 1485 O O . LEU B 1 3 ? 42.188 85.938 -40.062 1 21.94 3 LEU B O 1
ATOM 1489 N N . GLU B 1 4 ? 41.219 84.125 -40.25 1 28.83 4 GLU B N 1
ATOM 1490 C CA . GLU B 1 4 ? 39.938 84.812 -40 1 28.83 4 GLU B CA 1
ATOM 1491 C C . GLU B 1 4 ? 39.75 85.062 -38.531 1 28.83 4 GLU B C 1
ATOM 1493 O O . GLU B 1 4 ? 39.875 84.188 -37.688 1 28.83 4 GLU B O 1
ATOM 1498 N N . GLN B 1 5 ? 40.156 86.312 -38.219 1 23.58 5 GLN B N 1
ATOM 1499 C CA . GLN B 1 5 ? 40.156 87 -36.938 1 23.58 5 GLN B CA 1
ATOM 1500 C C . GLN B 1 5 ? 38.812 86.875 -36.25 1 23.58 5 GLN B C 1
ATOM 1502 O O . GLN B 1 5 ? 37.781 87.125 -36.844 1 23.58 5 GLN B O 1
ATOM 1507 N N . ALA B 1 6 ? 38.656 86 -35.281 1 27.27 6 ALA B N 1
ATOM 1508 C CA . ALA B 1 6 ? 37.625 85.5 -34.375 1 27.27 6 ALA B CA 1
ATOM 1509 C C . ALA B 1 6 ? 37.125 86.625 -33.469 1 27.27 6 ALA B C 1
ATOM 1511 O O . ALA B 1 6 ? 37.875 87.125 -32.625 1 27.27 6 ALA B O 1
ATOM 1512 N N . VAL B 1 7 ? 36.562 87.688 -34.219 1 28.34 7 VAL B N 1
ATOM 1513 C CA . VAL B 1 7 ? 36.219 88.875 -33.469 1 28.34 7 VAL B CA 1
ATOM 1514 C C . VAL B 1 7 ? 35.312 88.5 -32.281 1 28.34 7 VAL B C 1
ATOM 1516 O O . VAL B 1 7 ? 34.406 87.688 -32.469 1 28.34 7 VAL B O 1
ATOM 1519 N N . SER B 1 8 ? 35.781 88.5 -31.016 1 29.73 8 SER B N 1
ATOM 1520 C CA . SER B 1 8 ? 35.438 88.312 -29.609 1 29.73 8 SER B CA 1
ATOM 1521 C C . SER B 1 8 ? 34.312 89.25 -29.156 1 29.73 8 SER B C 1
ATOM 1523 O O . SER B 1 8 ? 34.031 89.312 -27.969 1 29.73 8 SER B O 1
ATOM 1525 N N . SER B 1 9 ? 33.25 89.5 -30.062 1 28.47 9 SER B N 1
ATOM 1526 C CA . SER B 1 9 ? 32.375 90.562 -29.609 1 28.47 9 SER B CA 1
ATOM 1527 C C . SER B 1 9 ? 31.844 90.25 -28.203 1 28.47 9 SER B C 1
ATOM 1529 O O . SER B 1 9 ? 31.328 89.188 -27.953 1 28.47 9 SER B O 1
ATOM 1531 N N . SER B 1 10 ? 32.406 90.75 -27.156 1 29.41 10 SER B N 1
ATOM 1532 C CA . SER B 1 10 ? 32.25 90.812 -25.703 1 29.41 10 SER B CA 1
ATOM 1533 C C . SER B 1 10 ? 30.906 91.438 -25.344 1 29.41 10 SER B C 1
ATOM 1535 O O . SER B 1 10 ? 30.688 92.625 -25.516 1 29.41 10 SER B O 1
ATOM 1537 N N . SER B 1 11 ? 29.781 90.938 -25.969 1 29.78 11 SER B N 1
ATOM 1538 C CA . SER B 1 11 ? 28.562 91.688 -25.656 1 29.78 11 SER B CA 1
ATOM 1539 C C . SER B 1 11 ? 28.312 91.75 -24.141 1 29.78 11 SER B C 1
ATOM 1541 O O . SER B 1 11 ? 28.328 90.688 -23.484 1 29.78 11 SER B O 1
ATOM 1543 N N . SER B 1 12 ? 28.828 92.688 -23.406 1 29.5 12 SER B N 1
ATOM 1544 C CA . SER B 1 12 ? 28.703 93.062 -21.984 1 29.5 12 SER B CA 1
ATOM 1545 C C . SER B 1 12 ? 27.25 93.25 -21.594 1 29.5 12 SER B C 1
ATOM 1547 O O . SER B 1 12 ? 26.578 94.125 -22.109 1 29.5 12 SER B O 1
ATOM 1549 N N . THR B 1 13 ? 26.422 92.188 -21.562 1 32.28 13 THR B N 1
ATOM 1550 C CA . THR B 1 13 ? 25.016 92.25 -21.188 1 32.28 13 THR B CA 1
ATOM 1551 C C . THR B 1 13 ? 24.875 92.938 -19.828 1 32.28 13 THR B C 1
ATOM 1553 O O . THR B 1 13 ? 25.562 92.562 -18.875 1 32.28 13 THR B O 1
ATOM 1556 N N . LEU B 1 14 ? 24.516 94.25 -19.766 1 30.78 14 LEU B N 1
ATOM 1557 C CA . LEU B 1 14 ? 24.234 95.188 -18.672 1 30.78 14 LEU B CA 1
ATOM 1558 C C . LEU B 1 14 ? 23.172 94.625 -17.75 1 30.78 14 LEU B C 1
ATOM 1560 O O . LEU B 1 14 ? 22.047 94.312 -18.188 1 30.78 14 LEU B O 1
ATOM 1564 N N . ARG B 1 15 ? 23.547 93.875 -16.672 1 32.75 15 ARG B N 1
ATOM 1565 C CA . ARG B 1 15 ? 22.766 93.25 -15.602 1 32.75 15 ARG B CA 1
ATOM 1566 C C . ARG B 1 15 ? 22.031 94.312 -14.781 1 32.75 15 ARG B C 1
ATOM 1568 O O . ARG B 1 15 ? 22.656 95.125 -14.07 1 32.75 15 ARG B O 1
ATOM 1575 N N . ASN B 1 16 ? 21.156 95.125 -15.469 1 28.58 16 ASN B N 1
ATOM 1576 C CA . ASN B 1 16 ? 20.469 96.125 -14.688 1 28.58 16 ASN B CA 1
ATOM 1577 C C . ASN B 1 16 ? 19.844 95.562 -13.422 1 28.58 16 ASN B C 1
ATOM 1579 O O . ASN B 1 16 ? 19.016 94.688 -13.484 1 28.58 16 ASN B O 1
ATOM 1583 N N . VAL B 1 17 ? 20.469 95.625 -12.336 1 31.23 17 VAL B N 1
ATOM 1584 C CA . VAL B 1 17 ? 20.219 95.188 -10.969 1 31.23 17 VAL B CA 1
ATOM 1585 C C . VAL B 1 17 ? 18.984 95.875 -10.406 1 31.23 17 VAL B C 1
ATOM 1587 O O . VAL B 1 17 ? 19.031 97.125 -10.102 1 31.23 17 VAL B O 1
ATOM 1590 N N . LEU B 1 18 ? 17.922 96.125 -11.148 1 34.59 18 LEU B N 1
ATOM 1591 C CA . LEU B 1 18 ? 17 97 -10.453 1 34.59 18 LEU B CA 1
ATOM 1592 C C . LEU B 1 18 ? 16.625 96.438 -9.086 1 34.59 18 LEU B C 1
ATOM 1594 O O . LEU B 1 18 ? 16.344 95.25 -8.969 1 34.59 18 LEU B O 1
ATOM 1598 N N . THR B 1 19 ? 16.953 97.125 -8.008 1 31.12 19 THR B N 1
ATOM 1599 C CA . THR B 1 19 ? 16.797 97.062 -6.559 1 31.12 19 THR B CA 1
ATOM 1600 C C . THR B 1 19 ? 15.312 97.062 -6.176 1 31.12 19 THR B C 1
ATOM 1602 O O . THR B 1 19 ? 14.594 98 -6.535 1 31.12 19 THR B O 1
ATOM 1605 N N . PHE B 1 20 ? 14.578 95.938 -6.191 1 37.91 20 PHE B N 1
ATOM 1606 C CA . PHE B 1 20 ? 13.188 95.75 -5.797 1 37.91 20 PHE B CA 1
ATOM 1607 C C . PHE B 1 20 ? 12.984 96.25 -4.352 1 37.91 20 PHE B C 1
ATOM 1609 O O . PHE B 1 20 ? 13.695 95.75 -3.453 1 37.91 20 PHE B O 1
ATOM 1616 N N . PRO B 1 21 ? 12.586 97.438 -4.145 1 33.66 21 PRO B N 1
ATOM 1617 C CA . PRO B 1 21 ? 12.414 97.938 -2.762 1 33.66 21 PRO B CA 1
ATOM 1618 C C . PRO B 1 21 ? 11.516 97 -1.941 1 33.66 21 PRO B C 1
ATOM 1620 O O . PRO B 1 21 ? 10.492 96.5 -2.441 1 33.66 21 PRO B O 1
ATOM 1623 N N . LYS B 1 22 ? 12.039 96.375 -0.976 1 29.2 22 LYS B N 1
ATOM 1624 C CA . LYS B 1 22 ? 11.5 95.312 -0.14 1 29.2 22 LYS B CA 1
ATOM 1625 C C . LYS B 1 22 ? 10.18 95.75 0.508 1 29.2 22 LYS B C 1
ATOM 1627 O O . LYS B 1 22 ? 9.188 95 0.453 1 29.2 22 LYS B O 1
ATOM 1632 N N . THR B 1 23 ? 10.141 96.562 1.445 1 29.55 23 THR B N 1
ATOM 1633 C CA . THR B 1 23 ? 10 95.938 2.773 1 29.55 23 THR B CA 1
ATOM 1634 C C . THR B 1 23 ? 8.523 95.75 3.109 1 29.55 23 THR B C 1
ATOM 1636 O O . THR B 1 23 ? 8.133 94.688 3.566 1 29.55 23 THR B O 1
ATOM 1639 N N . LEU B 1 24 ? 7.77 96.75 3.725 1 32.94 24 LEU B N 1
ATOM 1640 C CA . LEU B 1 24 ? 7.262 96.625 5.082 1 32.94 24 LEU B CA 1
ATOM 1641 C C . LEU B 1 24 ? 5.801 96.188 5.066 1 32.94 24 LEU B C 1
ATOM 1643 O O . LEU B 1 24 ? 4.93 96.938 4.617 1 32.94 24 LEU B O 1
ATOM 1647 N N . ILE B 1 25 ? 5.527 95 4.609 1 34.25 25 ILE B N 1
ATOM 1648 C CA . ILE B 1 25 ? 4.148 94.562 4.496 1 34.25 25 ILE B CA 1
ATOM 1649 C C . ILE B 1 25 ? 3.471 94.625 5.859 1 34.25 25 ILE B C 1
ATOM 1651 O O . ILE B 1 25 ? 3.936 94 6.816 1 34.25 25 ILE B O 1
ATOM 1655 N N . SER B 1 26 ? 2.916 95.75 6.195 1 34.94 26 SER B N 1
ATOM 1656 C CA . SER B 1 26 ? 2.152 95.875 7.434 1 34.94 26 SER B CA 1
ATOM 1657 C C . SER B 1 26 ? 1.067 94.812 7.523 1 34.94 26 SER B C 1
ATOM 1659 O O . SER B 1 26 ? 0.318 94.625 6.566 1 34.94 26 SER B O 1
ATOM 1661 N N . LYS B 1 27 ? 1.453 93.75 8.227 1 36.91 27 LYS B N 1
ATOM 1662 C CA . LYS B 1 27 ? 0.622 92.625 8.469 1 36.91 27 LYS B CA 1
ATOM 1663 C C . LYS B 1 27 ? -0.735 93 9.047 1 36.91 27 LYS B C 1
ATOM 1665 O O . LYS B 1 27 ? -0.806 93.688 10.062 1 36.91 27 LYS B O 1
ATOM 1670 N N . PRO B 1 28 ? -1.691 93.188 8.133 1 40.78 28 PRO B N 1
ATOM 1671 C CA . PRO B 1 28 ? -2.975 93.5 8.773 1 40.78 28 PRO B CA 1
ATOM 1672 C C . PRO B 1 28 ? -3.348 92.5 9.859 1 40.78 28 PRO B C 1
ATOM 1674 O O . PRO B 1 28 ? -3.029 91.312 9.75 1 40.78 28 PRO B O 1
ATOM 1677 N N . GLN B 1 29 ? -3.344 92.875 11.164 1 35.28 29 GLN B N 1
ATOM 1678 C CA . GLN B 1 29 ? -3.695 92.125 12.383 1 35.28 29 GLN B CA 1
ATOM 1679 C C . GLN B 1 29 ? -5.086 91.5 12.266 1 35.28 29 GLN B C 1
ATOM 1681 O O . GLN B 1 29 ? -6.09 92.188 12.242 1 35.28 29 GLN B O 1
ATOM 1686 N N . PHE B 1 30 ? -5.301 90.625 11.312 1 37.81 30 PHE B N 1
ATOM 1687 C CA . PHE B 1 30 ? -6.637 90 11.297 1 37.81 30 PHE B CA 1
ATOM 1688 C C . PHE B 1 30 ? -6.949 89.375 12.625 1 37.81 30 PHE B C 1
ATOM 1690 O O . PHE B 1 30 ? -6.156 88.562 13.125 1 37.81 30 PHE B O 1
ATOM 1697 N N . GLN B 1 31 ? -7.688 89.938 13.5 1 34.34 31 GLN B N 1
ATOM 1698 C CA . GLN B 1 31 ? -8.242 89.438 14.75 1 34.34 31 GLN B CA 1
ATOM 1699 C C . GLN B 1 31 ? -8.93 88.062 14.516 1 34.34 31 GLN B C 1
ATOM 1701 O O . GLN B 1 31 ? -9.852 87.938 13.711 1 34.34 31 GLN B O 1
ATOM 1706 N N . VAL B 1 32 ? -8.172 87 14.445 1 36.16 32 VAL B N 1
ATOM 1707 C CA . VAL B 1 32 ? -8.68 85.625 14.281 1 36.16 32 VAL B CA 1
ATOM 1708 C C . VAL B 1 32 ? -9.703 85.375 15.375 1 36.16 32 VAL B C 1
ATOM 1710 O O . VAL B 1 32 ? -9.398 85.438 16.562 1 36.16 32 VAL B O 1
ATOM 1713 N N . ALA B 1 33 ? -10.93 85.562 15.055 1 39.69 33 ALA B N 1
ATOM 1714 C CA . ALA B 1 33 ? -12.031 85.125 15.93 1 39.69 33 ALA B CA 1
ATOM 1715 C C . ALA B 1 33 ? -11.852 83.688 16.406 1 39.69 33 ALA B C 1
ATOM 1717 O O . ALA B 1 33 ? -11.367 82.875 15.664 1 39.69 33 ALA B O 1
ATOM 1718 N N . ALA B 1 34 ? -11.773 83.5 17.719 1 38.16 34 ALA B N 1
ATOM 1719 C CA . ALA B 1 34 ? -11.617 82.312 18.531 1 38.16 34 ALA B CA 1
ATOM 1720 C C . ALA B 1 34 ? -12.586 81.188 18.078 1 38.16 34 ALA B C 1
ATOM 1722 O O . ALA B 1 34 ? -13.797 81.438 18.031 1 38.16 34 ALA B O 1
ATOM 1723 N N . SER B 1 35 ? -12.211 80.438 17.047 1 40.78 35 SER B N 1
ATOM 1724 C CA . SER B 1 35 ? -13.062 79.375 16.578 1 40.78 35 SER B CA 1
ATOM 1725 C C . SER B 1 35 ? -13.508 78.438 17.734 1 40.78 35 SER B C 1
ATOM 1727 O O . SER B 1 35 ? -12.781 78.312 18.719 1 40.78 35 SER B O 1
ATOM 1729 N N . PRO B 1 36 ? -14.781 78.188 17.891 1 44.22 36 PRO B N 1
ATOM 1730 C CA . PRO B 1 36 ? -15.305 77.312 18.938 1 44.22 36 PRO B CA 1
ATOM 1731 C C . PRO B 1 36 ? -14.617 75.938 18.953 1 44.22 36 PRO B C 1
ATOM 1733 O O . PRO B 1 36 ? -14.141 75.5 17.922 1 44.22 36 PRO B O 1
ATOM 1736 N N . SER B 1 37 ? -13.938 75.625 20.016 1 40.81 37 SER B N 1
ATOM 1737 C CA . SER B 1 37 ? -13.32 74.312 20.328 1 40.81 37 SER B CA 1
ATOM 1738 C C . SER B 1 37 ? -14.258 73.188 20.031 1 40.81 37 SER B C 1
ATOM 1740 O O . SER B 1 37 ? -15.305 73 20.672 1 40.81 37 SER B O 1
ATOM 1742 N N . TRP B 1 38 ? -14.586 72.875 18.781 1 43.38 38 TRP B N 1
ATOM 1743 C CA . TRP B 1 38 ? -15.312 71.625 18.547 1 43.38 38 TRP B CA 1
ATOM 1744 C C . TRP B 1 38 ? -14.555 70.438 19.125 1 43.38 38 TRP B C 1
ATOM 1746 O O . TRP B 1 38 ? -13.383 70.25 18.812 1 43.38 38 TRP B O 1
ATOM 1756 N N . LYS B 1 39 ? -14.781 70.125 20.422 1 40.53 39 LYS B N 1
ATOM 1757 C CA . LYS B 1 39 ? -14.359 68.812 20.984 1 40.53 39 LYS B CA 1
ATOM 1758 C C . LYS B 1 39 ? -14.672 67.688 20.016 1 40.53 39 LYS B C 1
ATOM 1760 O O . LYS B 1 39 ? -15.844 67.375 19.75 1 40.53 39 LYS B O 1
ATOM 1765 N N . THR B 1 40 ? -13.875 67.562 18.969 1 43.62 40 THR B N 1
ATOM 1766 C CA . THR B 1 40 ? -13.977 66.312 18.188 1 43.62 40 THR B CA 1
ATOM 1767 C C . THR B 1 40 ? -13.891 65.125 19.094 1 43.62 40 THR B C 1
ATOM 1769 O O . THR B 1 40 ? -12.852 64.875 19.719 1 43.62 40 THR B O 1
ATOM 1772 N N . GLN B 1 41 ? -14.953 64.75 19.797 1 43.53 41 GLN B N 1
ATOM 1773 C CA . GLN B 1 41 ? -15.023 63.438 20.391 1 43.53 41 GLN B CA 1
ATOM 1774 C C . GLN B 1 41 ? -14.625 62.375 19.391 1 43.53 41 GLN B C 1
ATOM 1776 O O . GLN B 1 41 ? -15.344 62.125 18.422 1 43.53 41 GLN B O 1
ATOM 1781 N N . ARG B 1 42 ? -13.375 62.25 19.141 1 44 42 ARG B N 1
ATOM 1782 C CA . ARG B 1 42 ? -12.898 61.062 18.422 1 44 42 ARG B CA 1
ATOM 1783 C C . ARG B 1 42 ? -13.477 59.812 19.031 1 44 42 ARG B C 1
ATOM 1785 O O . ARG B 1 42 ? -13.188 59.469 20.172 1 44 42 ARG B O 1
ATOM 1792 N N . ARG B 1 43 ? -14.719 59.5 18.75 1 45.31 43 ARG B N 1
ATOM 1793 C CA . ARG B 1 43 ? -15.125 58.125 18.984 1 45.31 43 ARG B CA 1
ATOM 1794 C C . ARG B 1 43 ? -14.094 57.156 18.422 1 45.31 43 ARG B C 1
ATOM 1796 O O . ARG B 1 43 ? -13.906 57.062 17.203 1 45.31 43 ARG B O 1
ATOM 1803 N N . TRP B 1 44 ? -12.945 56.906 19.141 1 45.53 44 TRP B N 1
ATOM 1804 C CA . TRP B 1 44 ? -12.164 55.719 18.812 1 45.53 44 TRP B CA 1
ATOM 1805 C C . TRP B 1 44 ? -13.07 54.562 18.469 1 45.53 44 TRP B C 1
ATOM 1807 O O . TRP B 1 44 ? -13.75 54.031 19.344 1 45.53 44 TRP B O 1
ATOM 1817 N N . GLY B 1 45 ? -13.781 54.625 17.328 1 41.62 45 GLY B N 1
ATOM 1818 C CA . GLY B 1 45 ? -14.414 53.375 16.922 1 41.62 45 GLY B CA 1
ATOM 1819 C C . GLY B 1 45 ? -13.578 52.156 17.219 1 41.62 45 GLY B C 1
ATOM 1820 O O . GLY B 1 45 ? -12.352 52.188 17.078 1 41.62 45 GLY B O 1
ATOM 1821 N N . ASN B 1 46 ? -13.938 51.312 18.203 1 46.78 46 ASN B N 1
ATOM 1822 C CA . ASN B 1 46 ? -13.375 50 18.422 1 46.78 46 ASN B CA 1
ATOM 1823 C C . ASN B 1 46 ? -12.992 49.312 17.109 1 46.78 46 ASN B C 1
ATOM 1825 O O . ASN B 1 46 ? -13.867 48.906 16.344 1 46.78 46 ASN B O 1
ATOM 1829 N N . LEU B 1 47 ? -11.977 49.75 16.438 1 52.72 47 LEU B N 1
ATOM 1830 C CA . LEU B 1 47 ? -11.484 48.875 15.391 1 52.72 47 LEU B CA 1
ATOM 1831 C C . LEU B 1 47 ? -11.438 47.438 15.883 1 52.72 47 LEU B C 1
ATOM 1833 O O . LEU B 1 47 ? -10.602 47.062 16.719 1 52.72 47 LEU B O 1
ATOM 1837 N N . LYS B 1 48 ? -12.609 46.844 16 1 52.56 48 LYS B N 1
ATOM 1838 C CA . LYS B 1 48 ? -12.531 45.375 16.141 1 52.56 48 LYS B CA 1
ATOM 1839 C C . LYS B 1 48 ? -11.445 44.812 15.242 1 52.56 48 LYS B C 1
ATOM 1841 O O . LYS B 1 48 ? -11.516 44.906 14.023 1 52.56 48 LYS B O 1
ATOM 1846 N N . CYS B 1 49 ? -10.172 44.812 15.648 1 52.69 49 CYS B N 1
ATOM 1847 C CA . CYS B 1 49 ? -9.211 43.938 14.984 1 52.69 49 CYS B CA 1
ATOM 1848 C C . CYS B 1 49 ? -9.875 42.625 14.531 1 52.69 49 CYS B C 1
ATOM 1850 O O . CYS B 1 49 ? -10.359 41.875 15.359 1 52.69 49 CYS B O 1
ATOM 1852 N N . SER B 1 50 ? -10.508 42.656 13.266 1 52.34 50 SER B N 1
ATOM 1853 C CA . SER B 1 50 ? -10.805 41.344 12.727 1 52.34 50 SER B CA 1
ATOM 1854 C C . SER B 1 50 ? -9.672 40.375 13.016 1 52.34 50 SER B C 1
ATOM 1856 O O . SER B 1 50 ? -8.602 40.469 12.414 1 52.34 50 SER B O 1
ATOM 1858 N N . MET B 1 51 ? -9.5 39.875 14.219 1 51.72 51 MET B N 1
ATOM 1859 C CA . MET B 1 51 ? -8.633 38.719 14.367 1 51.72 51 MET B CA 1
ATOM 1860 C C . MET B 1 51 ? -8.773 37.781 13.164 1 51.72 51 MET B C 1
ATOM 1862 O O . MET B 1 51 ? -9.867 37.281 12.891 1 51.72 51 MET B O 1
ATOM 1866 N N . THR B 1 52 ? -8.117 38.031 12.055 1 56.06 52 THR B N 1
ATOM 1867 C CA . THR B 1 52 ? -8.031 37.062 10.984 1 56.06 52 THR B CA 1
ATOM 1868 C C . THR B 1 52 ? -7.953 35.625 11.547 1 56.06 52 THR B C 1
ATOM 1870 O O . THR B 1 52 ? -6.965 35.281 12.188 1 56.06 52 THR B O 1
ATOM 1873 N N . THR B 1 53 ? -9.016 35.188 12.023 1 57.94 53 THR B N 1
ATOM 1874 C CA . THR B 1 53 ? -9.117 33.812 12.531 1 57.94 53 THR B CA 1
ATOM 1875 C C . THR B 1 53 ? -8.555 32.812 11.516 1 57.94 53 THR B C 1
ATOM 1877 O O . THR B 1 53 ? -9.062 32.688 10.398 1 57.94 53 THR B O 1
ATOM 1880 N N . THR B 1 54 ? -7.254 32.531 11.5 1 65.06 54 THR B N 1
ATOM 1881 C CA . THR B 1 54 ? -6.754 31.406 10.703 1 65.06 54 THR B CA 1
ATOM 1882 C C . THR B 1 54 ? -7.742 30.234 10.719 1 65.06 54 THR B C 1
ATOM 1884 O O . THR B 1 54 ? -8.219 29.844 11.781 1 65.06 54 THR B O 1
ATOM 1887 N N . PRO B 1 55 ? -8.305 29.984 9.547 1 72.44 55 PRO B N 1
ATOM 1888 C CA . PRO B 1 55 ? -9.258 28.859 9.531 1 72.44 55 PRO B CA 1
ATOM 1889 C C . PRO B 1 55 ? -8.758 27.656 10.32 1 72.44 55 PRO B C 1
ATOM 1891 O O . PRO B 1 55 ? -7.602 27.25 10.18 1 72.44 55 PRO B O 1
ATOM 1894 N N . SER B 1 56 ? -9.281 27.406 11.398 1 84.88 56 SER B N 1
ATOM 1895 C CA . SER B 1 56 ? -8.969 26.219 12.195 1 84.88 56 SER B CA 1
ATOM 1896 C C . SER B 1 56 ? -9.531 24.953 11.547 1 84.88 56 SER B C 1
ATOM 1898 O O . SER B 1 56 ? -10.711 24.891 11.219 1 84.88 56 SER B O 1
ATOM 1900 N N . TYR B 1 57 ? -8.742 24.062 11.023 1 90.31 57 TYR B N 1
ATOM 1901 C CA . TYR B 1 57 ? -9.156 22.766 10.484 1 90.31 57 TYR B CA 1
ATOM 1902 C C . TYR B 1 57 ? -9.406 21.766 11.602 1 90.31 57 TYR B C 1
ATOM 1904 O O . TYR B 1 57 ? -8.656 21.719 12.586 1 90.31 57 TYR B O 1
ATOM 1912 N N . PRO B 1 58 ? -10.438 21.078 11.5 1 92.88 58 PRO B N 1
ATOM 1913 C CA . PRO B 1 58 ? -10.82 20.172 12.586 1 92.88 58 PRO B CA 1
ATOM 1914 C C . PRO B 1 58 ? -9.742 19.125 12.891 1 92.88 58 PRO B C 1
ATOM 1916 O O . PRO B 1 58 ? -9.078 18.641 11.977 1 92.88 58 PRO B O 1
ATOM 1919 N N . LYS B 1 59 ? -9.633 18.812 14.133 1 94.56 59 LYS B N 1
ATOM 1920 C CA . LYS B 1 59 ? -8.719 17.75 14.555 1 94.56 59 LYS B CA 1
ATOM 1921 C C . LYS B 1 59 ? -9.227 16.375 14.117 1 94.56 59 LYS B C 1
ATOM 1923 O O . LYS B 1 59 ? -10.398 16.047 14.312 1 94.56 59 LYS B O 1
ATOM 1928 N N . PRO B 1 60 ? -8.375 15.477 13.594 1 95.88 60 PRO B N 1
ATOM 1929 C CA . PRO B 1 60 ? -8.805 14.133 13.195 1 95.88 60 PRO B CA 1
ATOM 1930 C C . PRO B 1 60 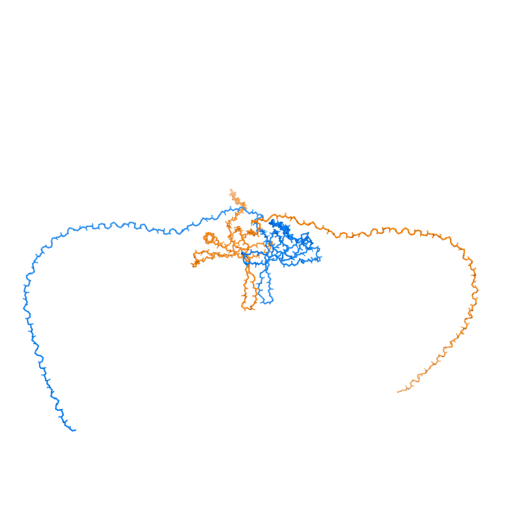? -9.305 13.297 14.367 1 95.88 60 PRO B C 1
ATOM 1932 O O . PRO B 1 60 ? -8.859 13.492 15.5 1 95.88 60 PRO B O 1
ATOM 1935 N N . SER B 1 61 ? -10.188 12.461 14.086 1 95.81 61 SER B N 1
ATOM 1936 C CA . SER B 1 61 ? -10.758 11.602 15.117 1 95.81 61 SER B CA 1
ATOM 1937 C C . SER B 1 61 ? -9.719 10.602 15.633 1 95.81 61 SER B C 1
ATOM 1939 O O . SER B 1 61 ? -8.711 10.344 14.977 1 95.81 61 SER B O 1
ATOM 1941 N N . GLU B 1 62 ? -10.023 10.102 16.828 1 96 62 GLU B N 1
ATOM 1942 C CA . GLU B 1 62 ? -9.242 9.023 17.422 1 96 62 GLU B CA 1
ATOM 1943 C C . GLU B 1 62 ? -9.93 7.676 17.234 1 96 62 GLU B C 1
ATOM 1945 O O . GLU B 1 62 ? -11.133 7.551 17.469 1 96 62 GLU B O 1
ATOM 1950 N N . ILE B 1 63 ? -9.156 6.73 16.766 1 96.06 63 ILE B N 1
ATOM 1951 C CA . ILE B 1 63 ? -9.727 5.398 16.578 1 96.06 63 ILE B CA 1
ATOM 1952 C C . ILE B 1 63 ? -8.859 4.371 17.312 1 96.06 63 ILE B C 1
ATOM 1954 O O . ILE B 1 63 ? -7.66 4.594 17.516 1 96.06 63 ILE B O 1
ATOM 1958 N N . PRO B 1 64 ? -9.461 3.277 17.75 1 95.44 64 PRO B N 1
ATOM 1959 C CA . PRO B 1 64 ? -8.656 2.229 18.375 1 95.44 64 PRO B CA 1
ATOM 1960 C C . PRO B 1 64 ? -7.742 1.512 17.375 1 95.44 64 PRO B C 1
ATOM 1962 O O . PRO B 1 64 ? -8.023 1.492 16.172 1 95.44 64 PRO B O 1
ATOM 1965 N N . TRP B 1 65 ? -6.703 0.971 17.906 1 94.06 65 TRP B N 1
ATOM 1966 C CA . TRP B 1 65 ? -5.812 0.153 17.094 1 94.06 65 TRP B CA 1
ATOM 1967 C C . TRP B 1 65 ? -6.508 -1.124 16.641 1 94.06 65 TRP B C 1
ATOM 1969 O O . TRP B 1 65 ? -7.16 -1.802 17.438 1 94.06 65 TRP B O 1
ATOM 1979 N N . GLN B 1 66 ? -6.355 -1.38 15.367 1 93.81 66 GLN B N 1
ATOM 1980 C CA . GLN B 1 66 ? -6.906 -2.596 14.781 1 93.81 66 GLN B CA 1
ATOM 1981 C C . GLN B 1 66 ? -5.898 -3.256 13.836 1 93.81 66 GLN B C 1
ATOM 1983 O O . GLN B 1 66 ? -5.277 -2.58 13.016 1 93.81 66 GLN B O 1
ATOM 1988 N N . LYS B 1 67 ? -5.77 -4.477 13.922 1 91.88 67 LYS B N 1
ATOM 1989 C CA . LYS B 1 67 ? -4.797 -5.23 13.133 1 91.88 67 LYS B CA 1
ATOM 1990 C C . LYS B 1 67 ? -5.066 -5.074 11.633 1 91.88 67 LYS B C 1
ATOM 1992 O O . LYS B 1 67 ? -4.129 -4.969 10.836 1 91.88 67 LYS B O 1
ATOM 1997 N N . GLU B 1 68 ? -6.324 -5.016 11.195 1 92.81 68 GLU B N 1
ATOM 1998 C CA . GLU B 1 68 ? -6.719 -4.941 9.789 1 92.81 68 GLU B CA 1
ATOM 1999 C C . GLU B 1 68 ? -6.34 -3.596 9.18 1 92.81 68 GLU B C 1
ATOM 2001 O O . GLU B 1 68 ? -6.246 -3.469 7.957 1 92.81 68 GLU B O 1
ATOM 2006 N N . LEU B 1 69 ? -6.152 -2.65 10.062 1 94.69 69 LEU B N 1
ATOM 2007 C CA . LEU B 1 69 ? -5.852 -1.299 9.609 1 94.69 69 LEU B CA 1
ATOM 2008 C C . LEU B 1 69 ? -4.352 -1.024 9.68 1 94.69 69 LEU B C 1
ATOM 2010 O O . LEU B 1 69 ? -3.881 0.006 9.188 1 94.69 69 LEU B O 1
ATOM 2014 N N . CYS B 1 70 ? -3.662 -1.925 10.312 1 95.06 70 CYS B N 1
ATOM 2015 C CA . CYS B 1 70 ? -2.266 -1.67 10.648 1 95.06 70 CYS B CA 1
ATOM 2016 C C . CYS B 1 70 ? -1.4 -1.636 9.391 1 95.06 70 CYS B C 1
ATOM 2018 O O . CYS B 1 70 ? -0.489 -0.814 9.281 1 95.06 70 CYS B O 1
ATOM 2020 N N . ASN B 1 71 ? -1.635 -2.49 8.562 1 97.12 71 ASN B N 1
ATOM 2021 C CA . ASN B 1 71 ? -0.906 -2.602 7.305 1 97.12 71 ASN B CA 1
ATOM 2022 C C . ASN B 1 71 ? -1.652 -3.477 6.301 1 97.12 71 ASN B C 1
ATOM 2024 O O . ASN B 1 71 ? -1.533 -4.703 6.332 1 97.12 71 ASN B O 1
ATOM 2028 N N . SER B 1 72 ? -2.387 -2.82 5.445 1 97.81 72 SER B N 1
ATOM 2029 C CA . SER B 1 72 ? -3.158 -3.531 4.43 1 97.81 72 SER B CA 1
ATOM 2030 C C . SER B 1 72 ? -3.143 -2.783 3.102 1 97.81 72 SER B C 1
ATOM 2032 O O . SER B 1 72 ? -3.336 -1.566 3.064 1 97.81 72 SER B O 1
ATOM 2034 N N . VAL B 1 73 ? -2.938 -3.543 2.049 1 98.31 73 VAL B N 1
ATOM 2035 C CA . VAL B 1 73 ? -2.906 -3 0.694 1 98.31 73 VAL B CA 1
ATOM 2036 C C . VAL B 1 73 ? -3.832 -3.811 -0.209 1 98.31 73 VAL B C 1
ATOM 2038 O O . VAL B 1 73 ? -3.854 -5.043 -0.142 1 98.31 73 VAL B O 1
ATOM 2041 N N . ASN B 1 74 ? -4.598 -3.199 -1.007 1 98.5 74 ASN B N 1
ATOM 2042 C CA . ASN B 1 74 ? -5.391 -3.77 -2.094 1 98.5 74 ASN B CA 1
ATOM 2043 C C . ASN B 1 74 ? -5.031 -3.139 -3.436 1 98.5 74 ASN B C 1
ATOM 2045 O O . ASN B 1 74 ? -5.07 -1.915 -3.582 1 98.5 74 ASN B O 1
ATOM 2049 N N . LEU B 1 75 ? -4.723 -3.945 -4.402 1 98.38 75 LEU B N 1
ATOM 2050 C CA . LEU B 1 75 ? -4.348 -3.459 -5.727 1 98.38 75 LEU B CA 1
ATOM 2051 C C . LEU B 1 75 ? -5.004 -4.297 -6.82 1 98.38 75 LEU B C 1
ATOM 2053 O O . LEU B 1 75 ? -5.074 -5.523 -6.711 1 98.38 75 LEU B O 1
ATOM 2057 N N . ILE B 1 76 ? -5.441 -3.65 -7.801 1 97.75 76 ILE B N 1
ATOM 2058 C CA . ILE B 1 76 ? -5.789 -4.281 -9.07 1 97.75 76 ILE B CA 1
ATOM 2059 C C . ILE B 1 76 ? -4.832 -3.807 -10.164 1 97.75 76 ILE B C 1
ATOM 2061 O O . ILE B 1 76 ? -4.574 -2.609 -10.289 1 97.75 76 ILE B O 1
ATOM 2065 N N . GLY B 1 77 ? -4.297 -4.691 -10.859 1 97.56 77 GLY B N 1
ATOM 2066 C CA . GLY B 1 77 ? -3.369 -4.395 -11.938 1 97.56 77 GLY B CA 1
ATOM 2067 C C . GLY B 1 77 ? -3.143 -5.574 -12.867 1 97.56 77 GLY B C 1
ATOM 2068 O O . GLY B 1 77 ? -3.793 -6.609 -12.734 1 97.56 77 GLY B O 1
ATOM 2069 N N . ASN B 1 78 ? -2.275 -5.352 -13.82 1 97.25 78 ASN B N 1
ATOM 2070 C CA . ASN B 1 78 ? -1.926 -6.402 -14.766 1 97.25 78 ASN B CA 1
ATOM 2071 C C . ASN B 1 78 ? -0.556 -7.004 -14.461 1 97.25 78 ASN B C 1
ATOM 2073 O O . ASN B 1 78 ? 0.395 -6.273 -14.18 1 97.25 78 ASN B O 1
ATOM 2077 N N . VAL B 1 79 ? -0.529 -8.289 -14.508 1 98.12 79 VAL B N 1
ATOM 2078 C CA . VAL B 1 79 ? 0.75 -8.969 -14.328 1 98.12 79 VAL B CA 1
ATOM 2079 C C . VAL B 1 79 ? 1.724 -8.539 -15.422 1 98.12 79 VAL B C 1
ATOM 2081 O O . VAL B 1 79 ? 1.431 -8.688 -16.609 1 98.12 79 VAL B O 1
ATOM 2084 N N . ALA B 1 80 ? 2.893 -8.086 -15.023 1 97.5 80 ALA B N 1
ATOM 2085 C CA . ALA B 1 80 ? 3.793 -7.438 -15.977 1 97.5 80 ALA B CA 1
ATOM 2086 C C . ALA B 1 80 ? 4.914 -8.383 -16.406 1 97.5 80 ALA B C 1
ATOM 2088 O O . ALA B 1 80 ? 5.594 -8.141 -17.406 1 97.5 80 ALA B O 1
ATOM 2089 N N . ALA B 1 81 ? 5.164 -9.391 -15.633 1 98 81 ALA B N 1
ATOM 2090 C CA . ALA B 1 81 ? 6.242 -10.336 -15.906 1 98 81 ALA B CA 1
ATOM 2091 C C . ALA B 1 81 ? 5.828 -11.758 -15.531 1 98 81 ALA B C 1
ATOM 2093 O O . ALA B 1 81 ? 4.961 -11.953 -14.68 1 98 81 ALA B O 1
ATOM 2094 N N . PRO B 1 82 ? 6.453 -12.719 -16.188 1 98.19 82 PRO B N 1
ATOM 2095 C CA . PRO B 1 82 ? 6.172 -14.094 -15.758 1 98.19 82 PRO B CA 1
ATOM 2096 C C . PRO B 1 82 ? 6.516 -14.344 -14.297 1 98.19 82 PRO B C 1
ATOM 2098 O O . PRO B 1 82 ? 7.453 -13.742 -13.766 1 98.19 82 PRO B O 1
ATOM 2101 N N . VAL B 1 83 ? 5.777 -15.289 -13.711 1 98.56 83 VAL B N 1
ATOM 2102 C CA . VAL B 1 83 ? 5.984 -15.602 -12.305 1 98.56 83 VAL B CA 1
ATOM 2103 C C . VAL B 1 83 ? 7.223 -16.484 -12.141 1 98.56 83 VAL B C 1
ATOM 2105 O O . VAL B 1 83 ? 7.395 -17.453 -12.875 1 98.56 83 VAL B O 1
ATOM 2108 N N . GLU B 1 84 ? 8.055 -16.062 -11.305 1 98.69 84 GLU B N 1
ATOM 2109 C CA . GLU B 1 84 ? 9.195 -16.875 -10.906 1 98.69 84 GLU B CA 1
ATOM 2110 C C . GLU B 1 84 ? 8.969 -17.531 -9.547 1 98.69 84 GLU B C 1
ATOM 2112 O O . GLU B 1 84 ? 8.406 -16.906 -8.641 1 98.69 84 GLU B O 1
ATOM 2117 N N . ILE B 1 85 ? 9.414 -18.828 -9.422 1 98.06 85 ILE B N 1
ATOM 2118 C CA . ILE B 1 85 ? 9.227 -19.547 -8.164 1 98.06 85 ILE B CA 1
ATOM 2119 C C . ILE B 1 85 ? 10.555 -20.141 -7.715 1 98.06 85 ILE B C 1
ATOM 2121 O O . ILE B 1 85 ? 11.352 -20.594 -8.539 1 98.06 85 ILE B O 1
ATOM 2125 N N . LYS B 1 86 ? 10.781 -20.156 -6.457 1 98.5 86 LYS B N 1
ATOM 2126 C CA . LYS B 1 86 ? 11.992 -20.703 -5.871 1 98.5 86 LYS B CA 1
ATOM 2127 C C . LYS B 1 86 ? 11.672 -21.531 -4.625 1 98.5 86 LYS B C 1
ATOM 2129 O O . LYS B 1 86 ? 10.898 -21.094 -3.77 1 98.5 86 LYS B O 1
ATOM 2134 N N . HIS B 1 87 ? 12.273 -22.703 -4.531 1 97.75 87 HIS B N 1
ATOM 2135 C CA . HIS B 1 87 ? 12.18 -23.531 -3.336 1 97.75 87 HIS B CA 1
ATOM 2136 C C . HIS B 1 87 ? 13.391 -23.344 -2.434 1 97.75 87 HIS B C 1
ATOM 2138 O O . HIS B 1 87 ? 14.523 -23.594 -2.85 1 97.75 87 HIS B O 1
ATOM 2144 N N . LEU B 1 88 ? 13.102 -22.875 -1.209 1 97.62 88 LEU B N 1
ATOM 2145 C CA . LEU B 1 88 ? 14.188 -22.562 -0.291 1 97.62 88 LEU B CA 1
ATOM 2146 C C . LEU B 1 88 ? 14.602 -23.797 0.508 1 97.62 88 LEU B C 1
ATOM 2148 O O . LEU B 1 88 ? 13.789 -24.703 0.71 1 97.62 88 LEU B O 1
ATOM 2152 N N . PRO B 1 89 ? 15.93 -23.797 1.01 1 97.25 89 PRO B N 1
ATOM 2153 C CA . PRO B 1 89 ? 16.406 -24.938 1.8 1 97.25 89 PRO B CA 1
ATOM 2154 C C . PRO B 1 89 ? 15.586 -25.156 3.07 1 97.25 89 PRO B C 1
ATOM 2156 O O . PRO B 1 89 ? 15.516 -26.281 3.574 1 97.25 89 PRO B O 1
ATOM 2159 N N . SER B 1 90 ? 15.008 -24.125 3.629 1 95.88 90 SER B N 1
ATOM 2160 C CA . SER B 1 90 ? 14.18 -24.203 4.832 1 95.88 90 SER B CA 1
ATOM 2161 C C . SER B 1 90 ? 12.883 -24.953 4.57 1 95.88 90 SER B C 1
ATOM 2163 O O . SER B 1 90 ? 12.133 -25.25 5.504 1 95.88 90 SER B O 1
ATOM 2165 N N . GLY B 1 91 ? 12.57 -25.25 3.275 1 96.69 91 GLY B N 1
ATOM 2166 C CA . GLY B 1 91 ? 11.305 -25.875 2.922 1 96.69 91 GLY B CA 1
ATOM 2167 C C . GLY B 1 91 ? 10.25 -24.891 2.465 1 96.69 91 GLY B C 1
ATOM 2168 O O . GLY B 1 91 ? 9.227 -25.297 1.907 1 96.69 91 GLY B O 1
ATOM 2169 N N . LYS B 1 92 ? 10.484 -23.625 2.727 1 97.81 92 LYS B N 1
ATOM 2170 C CA . LYS B 1 92 ? 9.547 -22.609 2.283 1 97.81 92 LYS B CA 1
ATOM 2171 C C . LYS B 1 92 ? 9.648 -22.375 0.777 1 97.81 92 LYS B C 1
ATOM 2173 O O . LYS B 1 92 ? 10.695 -22.641 0.176 1 97.81 92 LYS B O 1
ATOM 2178 N N . VAL B 1 93 ? 8.539 -21.938 0.264 1 98.44 93 VAL B N 1
ATOM 2179 C CA . VAL B 1 93 ? 8.492 -21.641 -1.166 1 98.44 93 VAL B CA 1
ATOM 2180 C C . VAL B 1 93 ? 8.117 -20.188 -1.385 1 98.44 93 VAL B C 1
ATOM 2182 O O . VAL B 1 93 ? 7.234 -19.656 -0.71 1 98.44 93 VAL B O 1
ATOM 2185 N N . VAL B 1 94 ? 8.852 -19.547 -2.271 1 98.69 94 VAL B N 1
ATOM 2186 C CA . VAL B 1 94 ? 8.578 -18.156 -2.574 1 98.69 94 VAL B CA 1
ATOM 2187 C C . VAL B 1 94 ? 8.406 -17.969 -4.082 1 98.69 94 VAL B C 1
ATOM 2189 O O . VAL B 1 94 ? 9.109 -18.609 -4.871 1 98.69 94 VAL B O 1
ATOM 2192 N N . ALA B 1 95 ? 7.457 -17.141 -4.496 1 98.81 95 ALA B N 1
ATOM 2193 C CA . ALA B 1 95 ? 7.285 -16.719 -5.883 1 98.81 95 ALA B CA 1
ATOM 2194 C C . ALA B 1 95 ? 7.145 -15.203 -5.977 1 98.81 95 ALA B C 1
ATOM 2196 O O . ALA B 1 95 ? 6.812 -14.547 -4.992 1 98.81 95 ALA B O 1
ATOM 2197 N N . TRP B 1 96 ? 7.461 -14.648 -7.082 1 98.69 96 TRP B N 1
ATOM 2198 C CA . TRP B 1 96 ? 7.32 -13.203 -7.223 1 98.69 96 TRP B CA 1
ATOM 2199 C C . TRP B 1 96 ? 7.09 -12.82 -8.68 1 98.69 96 TRP B C 1
ATOM 2201 O O . TRP B 1 96 ? 7.406 -13.586 -9.594 1 98.69 96 TRP B O 1
ATOM 2211 N N . THR B 1 97 ? 6.496 -11.766 -8.906 1 98.69 97 THR B N 1
ATOM 2212 C CA . THR B 1 97 ? 6.254 -11.117 -10.188 1 98.69 97 THR B CA 1
ATOM 2213 C C . THR B 1 97 ? 6.102 -9.609 -10.016 1 98.69 97 THR B C 1
ATOM 2215 O O . THR B 1 97 ? 6.387 -9.078 -8.938 1 98.69 97 THR B O 1
ATOM 2218 N N . ARG B 1 98 ? 5.777 -8.977 -11.062 1 98.12 98 ARG B N 1
ATOM 2219 C CA . ARG B 1 98 ? 5.512 -7.543 -11.031 1 98.12 98 ARG B CA 1
ATOM 2220 C C . ARG B 1 98 ? 4.078 -7.238 -11.453 1 98.12 98 ARG B C 1
ATOM 2222 O O . ARG B 1 98 ? 3.553 -7.859 -12.375 1 98.12 98 ARG B O 1
ATOM 2229 N N . LEU B 1 99 ? 3.5 -6.309 -10.766 1 98.31 99 LEU B N 1
ATOM 2230 C CA . LEU B 1 99 ? 2.148 -5.852 -11.07 1 98.31 99 LEU B CA 1
ATOM 2231 C C . LEU B 1 99 ? 2.166 -4.434 -11.633 1 98.31 99 LEU B C 1
ATOM 2233 O O . LEU B 1 99 ? 2.719 -3.521 -11.008 1 98.31 99 LEU B O 1
ATOM 2237 N N . CYS B 1 100 ? 1.639 -4.309 -12.758 1 96.94 100 CYS B N 1
ATOM 2238 C CA . CYS B 1 100 ? 1.48 -2.982 -13.344 1 96.94 100 CYS B CA 1
ATOM 2239 C C . CYS B 1 100 ? 0.202 -2.316 -12.852 1 96.94 100 CYS B C 1
ATOM 2241 O O . CYS B 1 100 ? -0.898 -2.809 -13.102 1 96.94 100 CYS B O 1
ATOM 2243 N N . VAL B 1 101 ? 0.328 -1.25 -12.164 1 94.25 101 VAL B N 1
ATOM 2244 C CA . VAL B 1 101 ? -0.8 -0.518 -11.594 1 94.25 101 VAL B CA 1
ATOM 2245 C C . VAL B 1 101 ? -0.9 0.861 -12.25 1 94.25 101 VAL B C 1
ATOM 2247 O O . VAL B 1 101 ? 0.109 1.549 -12.414 1 94.25 101 VAL B O 1
ATOM 2250 N N . LYS B 1 102 ? -2.074 1.23 -12.531 1 87.5 102 LYS B N 1
ATOM 2251 C CA . LYS B 1 102 ? -2.291 2.525 -13.172 1 87.5 102 LYS B CA 1
ATOM 2252 C C . LYS B 1 102 ? -2.238 3.658 -12.148 1 87.5 102 LYS B C 1
ATOM 2254 O O . LYS B 1 102 ? -2.924 3.607 -11.125 1 87.5 102 LYS B O 1
ATOM 2259 N N . LYS B 1 103 ? -1.352 4.598 -12.398 1 83.44 103 LYS B N 1
ATOM 2260 C CA . LYS B 1 103 ? -1.31 5.828 -11.617 1 83.44 103 LYS B CA 1
ATOM 2261 C C . LYS B 1 103 ? -2.365 6.82 -12.094 1 83.44 103 LYS B C 1
ATOM 2263 O O . LYS B 1 103 ? -3.025 7.473 -11.289 1 83.44 103 LYS B O 1
ATOM 2268 N N . SER B 1 104 ? -2.387 6.98 -13.32 1 84.19 104 SER B N 1
ATOM 2269 C CA . SER B 1 104 ? -3.373 7.793 -14.023 1 84.19 104 SER B CA 1
ATOM 2270 C C . SER B 1 104 ? -3.812 7.121 -15.32 1 84.19 104 SER B C 1
ATOM 2272 O O . SER B 1 104 ? -3.465 5.969 -15.586 1 84.19 104 SER B O 1
ATOM 2274 N N . ALA B 1 105 ? -4.617 7.848 -16.031 1 81.5 105 ALA B N 1
ATOM 2275 C CA . ALA B 1 105 ? -5.105 7.297 -17.297 1 81.5 105 ALA B CA 1
ATOM 2276 C C . ALA B 1 105 ? -3.951 7.035 -18.266 1 81.5 105 ALA B C 1
ATOM 2278 O O . ALA B 1 105 ? -4.023 6.125 -19.094 1 81.5 105 ALA B O 1
ATOM 2279 N N . THR B 1 106 ? -2.828 7.781 -18.125 1 85.56 106 THR B N 1
ATOM 2280 C CA . THR B 1 106 ? -1.764 7.691 -19.109 1 85.56 106 THR B CA 1
ATOM 2281 C C . THR B 1 106 ? -0.485 7.141 -18.484 1 85.56 106 THR B C 1
ATOM 2283 O O . THR B 1 106 ? 0.494 6.879 -19.188 1 85.56 106 THR B O 1
ATOM 2286 N N . GLN B 1 107 ? -0.5 6.977 -17.234 1 87.62 107 GLN B N 1
ATOM 2287 C CA . GLN B 1 107 ? 0.736 6.57 -16.578 1 87.62 107 GLN B CA 1
ATOM 2288 C C . GLN B 1 107 ? 0.526 5.309 -15.742 1 87.62 107 GLN B C 1
ATOM 2290 O O . GLN B 1 107 ? -0.487 5.172 -15.047 1 87.62 107 GLN B O 1
ATOM 2295 N N . SER B 1 108 ? 1.431 4.402 -15.945 1 88.12 108 SER B N 1
ATOM 2296 C CA . SER B 1 108 ? 1.433 3.176 -15.156 1 88.12 108 SER B CA 1
ATOM 2297 C C . SER B 1 108 ? 2.799 2.924 -14.531 1 88.12 108 SER B C 1
ATOM 2299 O O . SER B 1 108 ? 3.814 3.42 -15.023 1 88.12 108 SER B O 1
ATOM 2301 N N . SER B 1 109 ? 2.717 2.301 -13.438 1 89.25 109 SER B N 1
ATOM 2302 C CA . SER B 1 109 ? 3.941 1.89 -12.766 1 89.25 109 SER B CA 1
ATOM 2303 C C . SER B 1 109 ? 3.824 0.469 -12.219 1 89.25 109 SER B C 1
ATOM 2305 O O . SER B 1 109 ? 2.723 -0.08 -12.133 1 89.25 109 SER B O 1
ATOM 2307 N N . SER B 1 110 ? 5.008 -0.074 -11.93 1 93.31 110 SER B N 1
ATOM 2308 C CA . SER B 1 110 ? 4.996 -1.466 -11.492 1 93.31 110 SER B CA 1
ATOM 2309 C C . SER B 1 110 ? 5.457 -1.591 -10.039 1 93.31 110 SER B C 1
ATOM 2311 O O . SER B 1 110 ? 6.27 -0.791 -9.57 1 93.31 110 SER B O 1
ATOM 2313 N N . ILE B 1 111 ? 4.906 -2.553 -9.398 1 96.5 111 ILE B N 1
ATOM 2314 C CA . ILE B 1 111 ? 5.336 -2.893 -8.047 1 96.5 111 ILE B CA 1
ATOM 2315 C C . ILE B 1 111 ? 5.566 -4.398 -7.941 1 96.5 111 ILE B C 1
ATOM 2317 O O . ILE B 1 111 ? 4.848 -5.188 -8.562 1 96.5 111 ILE B O 1
ATOM 2321 N N . SER B 1 112 ? 6.539 -4.727 -7.125 1 97.75 112 SER B N 1
ATOM 2322 C CA . SER B 1 112 ? 6.863 -6.137 -6.934 1 97.75 112 SER B CA 1
ATOM 2323 C C . SER B 1 112 ? 5.82 -6.832 -6.062 1 97.75 112 SER B C 1
ATOM 2325 O O . SER B 1 112 ? 5.41 -6.297 -5.031 1 97.75 112 SER B O 1
ATOM 2327 N N . LEU B 1 113 ? 5.418 -8.008 -6.449 1 98.62 113 LEU B N 1
ATOM 2328 C CA . LEU B 1 113 ? 4.566 -8.891 -5.664 1 98.62 113 LEU B CA 1
ATOM 2329 C C . LEU B 1 113 ? 5.332 -10.133 -5.215 1 98.62 113 LEU B C 1
ATOM 2331 O O . LEU B 1 113 ? 6.086 -10.719 -5.996 1 98.62 113 LEU B O 1
ATOM 2335 N N . THR B 1 114 ? 5.09 -10.484 -4.02 1 98.75 114 THR B N 1
ATOM 2336 C CA . THR B 1 114 ? 5.684 -11.711 -3.492 1 98.75 114 THR B CA 1
ATOM 2337 C C . THR B 1 114 ? 4.609 -12.633 -2.928 1 98.75 114 THR B C 1
ATOM 2339 O O . THR B 1 114 ? 3.689 -12.18 -2.244 1 98.75 114 THR B O 1
ATOM 2342 N N . PHE B 1 115 ? 4.707 -13.859 -3.207 1 98.81 115 PHE B N 1
ATOM 2343 C CA . PHE B 1 115 ? 3.832 -14.914 -2.717 1 98.81 115 PHE B CA 1
ATOM 2344 C C . PHE B 1 115 ? 4.625 -15.945 -1.923 1 98.81 115 PHE B C 1
ATOM 2346 O O . PHE B 1 115 ? 5.727 -16.328 -2.322 1 98.81 115 PHE B O 1
ATOM 2353 N N . TRP B 1 116 ? 4.039 -16.391 -0.865 1 98.62 116 TRP B N 1
ATOM 2354 C CA . TRP B 1 116 ? 4.719 -17.391 -0.05 1 98.62 116 TRP B CA 1
ATOM 2355 C C . TRP B 1 116 ? 3.91 -18.688 0.018 1 98.62 116 TRP B C 1
ATOM 2357 O O . TRP B 1 116 ? 2.678 -18.656 -0.02 1 98.62 116 TRP B O 1
ATOM 2367 N N . ASP B 1 117 ? 4.531 -19.766 0.06 1 98 117 ASP B N 1
ATOM 2368 C CA . ASP B 1 117 ? 4.008 -21.109 0.324 1 98 117 ASP B CA 1
ATOM 2369 C C . ASP B 1 117 ? 2.832 -21.422 -0.598 1 98 117 ASP B C 1
ATOM 2371 O O . ASP B 1 117 ? 2.959 -21.359 -1.821 1 98 117 ASP B O 1
ATOM 2375 N N . ASP B 1 118 ? 1.691 -21.766 -0.098 1 97.56 118 ASP B N 1
ATOM 2376 C CA . ASP B 1 118 ? 0.58 -22.203 -0.939 1 97.56 118 ASP B CA 1
ATOM 2377 C C . ASP B 1 118 ? 0.294 -21.188 -2.039 1 97.56 118 ASP B C 1
ATOM 2379 O O . ASP B 1 118 ? 0.076 -21.547 -3.193 1 97.56 118 ASP B O 1
ATOM 2383 N N . LEU B 1 119 ? 0.311 -19.922 -1.692 1 98.38 119 LEU B N 1
ATOM 2384 C CA . LEU B 1 119 ? 0.013 -18.891 -2.666 1 98.38 119 LEU B CA 1
ATOM 2385 C C . LEU B 1 119 ? 1.109 -18.797 -3.723 1 98.38 119 LEU B C 1
ATOM 2387 O O . LEU B 1 119 ? 0.85 -18.406 -4.863 1 98.38 119 LEU B O 1
ATOM 2391 N N . ALA B 1 120 ? 2.336 -19.109 -3.293 1 98.69 120 ALA B N 1
ATOM 2392 C CA . ALA B 1 120 ? 3.426 -19.172 -4.266 1 98.69 120 ALA B CA 1
ATOM 2393 C C . ALA B 1 120 ? 3.133 -20.188 -5.359 1 98.69 120 ALA B C 1
ATOM 2395 O O . ALA B 1 120 ? 3.33 -19.906 -6.543 1 98.69 120 ALA B O 1
ATOM 2396 N N . HIS B 1 121 ? 2.674 -21.281 -4.93 1 98.12 121 HIS B N 1
ATOM 2397 C CA . HIS B 1 121 ? 2.326 -22.328 -5.883 1 98.12 121 HIS B CA 1
ATOM 2398 C C . HIS B 1 121 ? 1.141 -21.906 -6.75 1 98.12 121 HIS B C 1
ATOM 2400 O O . HIS B 1 121 ? 1.153 -22.125 -7.965 1 98.12 121 HIS B O 1
ATOM 2406 N N . VAL B 1 122 ? 0.161 -21.406 -6.133 1 98.25 122 VAL B N 1
ATOM 2407 C CA . VAL B 1 122 ? -1.023 -20.938 -6.848 1 98.25 122 VAL B CA 1
ATOM 2408 C C . VAL B 1 122 ? -0.616 -19.938 -7.926 1 98.25 122 VAL B C 1
ATOM 2410 O O . VAL B 1 122 ? -1.024 -20.062 -9.086 1 98.25 122 VAL B O 1
ATOM 2413 N N . ALA B 1 123 ? 0.154 -18.984 -7.543 1 98.56 123 ALA B N 1
ATOM 2414 C CA . ALA B 1 123 ? 0.583 -17.953 -8.484 1 98.56 123 ALA B CA 1
ATOM 2415 C C . ALA B 1 123 ? 1.383 -18.547 -9.633 1 98.56 123 ALA B C 1
ATOM 2417 O O . ALA B 1 123 ? 1.163 -18.203 -10.797 1 98.56 123 ALA B O 1
ATOM 2418 N N . SER B 1 124 ? 2.291 -19.391 -9.312 1 98 124 SER B N 1
ATOM 2419 C CA . SER B 1 124 ? 3.152 -20 -10.328 1 98 124 SER B CA 1
ATOM 2420 C C . SER B 1 124 ? 2.348 -20.844 -11.312 1 98 124 SER B C 1
ATOM 2422 O O . SER B 1 124 ? 2.666 -20.891 -12.5 1 98 124 SER B O 1
ATOM 2424 N N . GLN B 1 125 ? 1.315 -21.453 -10.828 1 97.38 125 GLN B N 1
ATOM 2425 C CA . GLN B 1 125 ? 0.53 -22.359 -11.648 1 97.38 125 GLN B CA 1
ATOM 2426 C C . GLN B 1 125 ? -0.491 -21.609 -12.492 1 97.38 125 GLN B C 1
ATOM 2428 O O . GLN B 1 125 ? -0.761 -21.984 -13.641 1 97.38 125 GLN B O 1
ATOM 2433 N N . HIS B 1 126 ? -0.999 -20.516 -11.961 1 97.75 126 HIS B N 1
ATOM 2434 C CA . HIS B 1 126 ? -2.203 -20 -12.594 1 97.75 126 HIS B CA 1
ATOM 2435 C C . HIS B 1 126 ? -1.957 -18.609 -13.18 1 97.75 126 HIS B C 1
ATOM 2437 O O . HIS B 1 126 ? -2.721 -18.141 -14.031 1 97.75 126 HIS B O 1
ATOM 2443 N N . LEU B 1 127 ? -0.951 -17.875 -12.727 1 97.81 127 LEU B N 1
ATOM 2444 C CA . LEU B 1 127 ? -0.741 -16.516 -13.203 1 97.81 127 LEU B CA 1
ATOM 2445 C C . LEU B 1 127 ? 0.119 -16.516 -14.469 1 97.81 127 LEU B C 1
ATOM 2447 O O . LEU B 1 127 ? 1.082 -17.281 -14.57 1 97.81 127 LEU B O 1
ATOM 2451 N N . GLN B 1 128 ? -0.244 -15.609 -15.352 1 97.12 128 GLN B N 1
ATOM 2452 C CA . GLN B 1 128 ? 0.528 -15.336 -16.562 1 97.12 128 GLN B CA 1
ATOM 2453 C C . GLN B 1 128 ? 0.606 -13.836 -16.828 1 97.12 128 GLN B C 1
ATOM 2455 O O . GLN B 1 128 ? -0.269 -13.078 -16.406 1 97.12 128 GLN B O 1
ATOM 2460 N N . LYS B 1 129 ? 1.699 -13.508 -17.547 1 97.31 129 LYS B N 1
ATOM 2461 C CA . LYS B 1 129 ? 1.834 -12.109 -17.953 1 97.31 129 LYS B CA 1
ATOM 2462 C C . LYS B 1 129 ? 0.589 -11.625 -18.688 1 97.31 129 LYS B C 1
ATOM 2464 O O . LYS B 1 129 ? 0.061 -12.336 -19.547 1 97.31 129 LYS B O 1
ATOM 2469 N N . GLY B 1 130 ? 0.121 -10.422 -18.312 1 96.12 130 GLY B N 1
ATOM 2470 C CA . GLY B 1 130 ? -1.002 -9.828 -19.016 1 96.12 130 GLY B CA 1
ATOM 2471 C C . GLY B 1 130 ? -2.32 -9.984 -18.281 1 96.12 130 GLY B C 1
ATOM 2472 O O . GLY B 1 130 ? -3.275 -9.25 -18.547 1 96.12 130 GLY B O 1
ATOM 2473 N N . TYR B 1 131 ? -2.41 -10.977 -17.391 1 96.75 131 TYR B N 1
ATOM 2474 C CA . TYR B 1 131 ? -3.639 -11.188 -16.641 1 96.75 131 TYR B CA 1
ATOM 2475 C C . TYR B 1 131 ? -3.904 -10.023 -15.695 1 96.75 131 TYR B C 1
ATOM 2477 O O . TYR B 1 131 ? -2.979 -9.5 -15.07 1 96.75 131 TYR B O 1
ATOM 2485 N N . GLN B 1 132 ? -5.16 -9.586 -15.617 1 97.44 132 GLN B N 1
ATOM 2486 C CA . GLN B 1 132 ? -5.559 -8.609 -14.609 1 97.44 132 GLN B CA 1
ATOM 2487 C C . GLN B 1 132 ? -5.949 -9.289 -13.305 1 97.44 132 GLN B C 1
ATOM 2489 O O . GLN B 1 132 ? -6.805 -10.18 -13.289 1 97.44 132 GLN B O 1
ATOM 2494 N N . ILE B 1 133 ? -5.355 -8.875 -12.242 1 98.44 133 ILE B N 1
ATOM 2495 C CA . ILE B 1 133 ? -5.594 -9.555 -10.969 1 98.44 133 ILE B CA 1
ATOM 2496 C C . ILE B 1 133 ? -5.82 -8.523 -9.867 1 98.44 133 ILE B C 1
ATOM 2498 O O . ILE B 1 133 ? -5.445 -7.359 -10.016 1 98.44 133 ILE B O 1
ATOM 2502 N N . HIS B 1 134 ? -6.512 -8.93 -8.883 1 98.5 134 HIS B N 1
ATOM 2503 C CA . HIS B 1 134 ? -6.566 -8.258 -7.59 1 98.5 134 HIS B CA 1
ATOM 2504 C C . HIS B 1 134 ? -5.664 -8.961 -6.574 1 98.5 134 HIS B C 1
ATOM 2506 O O . HIS B 1 134 ? -5.691 -10.188 -6.453 1 98.5 134 HIS B O 1
ATOM 2512 N N . VAL B 1 135 ? -4.871 -8.258 -5.852 1 98.75 135 VAL B N 1
ATOM 2513 C CA . VAL B 1 135 ? -4.051 -8.789 -4.766 1 98.75 135 VAL B CA 1
ATOM 2514 C C . VAL B 1 135 ? -4.316 -8 -3.484 1 98.75 135 VAL B C 1
ATOM 2516 O O . VAL B 1 135 ? -4.363 -6.77 -3.502 1 98.75 135 VAL B O 1
ATOM 2519 N N . SER B 1 136 ? -4.578 -8.664 -2.406 1 98.44 136 SER B N 1
ATOM 2520 C CA . SER B 1 136 ? -4.566 -8.102 -1.061 1 98.44 136 SER B CA 1
ATOM 2521 C C . SER B 1 136 ? -3.365 -8.602 -0.264 1 98.44 136 SER B C 1
ATOM 2523 O O . SER B 1 136 ? -2.971 -9.766 -0.392 1 98.44 136 SER B O 1
ATOM 2525 N N . GLY B 1 137 ? -2.758 -7.707 0.58 1 98.38 137 GLY B N 1
ATOM 2526 C CA . GLY B 1 137 ? -1.601 -8.125 1.356 1 98.38 137 GLY B CA 1
ATOM 2527 C C . GLY B 1 137 ? -1.008 -7.008 2.191 1 98.38 137 GLY B C 1
ATOM 2528 O O . GLY B 1 137 ? -1.731 -6.133 2.67 1 98.38 137 GLY B O 1
ATOM 2529 N N . ARG B 1 138 ? 0.278 -7.133 2.418 1 97.25 138 ARG B N 1
ATOM 2530 C CA . ARG B 1 138 ? 1.013 -6.191 3.256 1 97.25 138 ARG B CA 1
ATOM 2531 C C . ARG B 1 138 ? 2.096 -5.477 2.457 1 97.25 138 ARG B C 1
ATOM 2533 O O . ARG B 1 138 ? 2.773 -6.094 1.631 1 97.25 138 ARG B O 1
ATOM 2540 N N . LEU B 1 139 ? 2.24 -4.223 2.797 1 97.31 139 LEU B N 1
ATOM 2541 C CA . LEU B 1 139 ? 3.326 -3.449 2.205 1 97.31 139 LEU B CA 1
ATOM 2542 C C . LEU B 1 139 ? 4.625 -3.654 2.98 1 97.31 139 LEU B C 1
ATOM 2544 O O . LEU B 1 139 ? 4.699 -3.336 4.168 1 97.31 139 LEU B O 1
ATOM 2548 N N . ILE B 1 140 ? 5.594 -4.148 2.301 1 96.12 140 ILE B N 1
ATOM 2549 C CA . ILE B 1 140 ? 6.891 -4.383 2.93 1 96.12 140 ILE B CA 1
ATOM 2550 C C . ILE B 1 140 ? 7.918 -3.398 2.373 1 96.12 140 ILE B C 1
ATOM 2552 O O . ILE B 1 140 ? 8.023 -3.223 1.157 1 96.12 140 ILE B O 1
ATOM 2556 N N . ILE B 1 141 ? 8.625 -2.766 3.25 1 93.69 141 ILE B N 1
ATOM 2557 C CA . ILE B 1 141 ? 9.664 -1.806 2.908 1 93.69 141 ILE B CA 1
ATOM 2558 C C . ILE B 1 141 ? 11.031 -2.354 3.326 1 93.69 141 ILE B C 1
ATOM 2560 O O . ILE B 1 141 ? 11.297 -2.521 4.52 1 93.69 141 ILE B O 1
ATOM 2564 N N . ASP B 1 142 ? 11.828 -2.586 2.402 1 89.94 142 ASP B N 1
ATOM 2565 C CA . ASP B 1 142 ? 13.164 -3.115 2.666 1 89.94 142 ASP B CA 1
ATOM 2566 C C . ASP B 1 142 ? 14.234 -2.086 2.33 1 89.94 142 ASP B C 1
ATOM 2568 O O . ASP B 1 142 ? 14.109 -1.34 1.356 1 89.94 142 ASP B O 1
ATOM 2572 N N . THR B 1 143 ? 15.195 -2.057 3.168 1 86.25 143 THR B N 1
ATOM 2573 C CA . THR B 1 143 ? 16.328 -1.171 2.924 1 86.25 143 THR B CA 1
ATOM 2574 C C . THR B 1 143 ? 17.609 -1.972 2.766 1 86.25 143 THR B C 1
ATOM 2576 O O . THR B 1 143 ? 17.891 -2.885 3.549 1 86.25 143 THR B O 1
ATOM 2579 N N . VAL B 1 144 ? 18.312 -1.669 1.663 1 82.69 144 VAL B N 1
ATOM 2580 C CA . VAL B 1 144 ? 19.547 -2.379 1.387 1 82.69 144 VAL B CA 1
ATOM 2581 C C . VAL B 1 144 ? 20.688 -1.379 1.239 1 82.69 144 VAL B C 1
ATOM 2583 O O . VAL B 1 144 ? 20.531 -0.32 0.629 1 82.69 144 VAL B O 1
ATOM 2586 N N . GLU B 1 145 ? 21.766 -1.731 1.899 1 85.19 145 GLU B N 1
ATOM 2587 C CA . GLU B 1 145 ? 22.953 -0.908 1.74 1 85.19 145 GLU B CA 1
ATOM 2588 C C . GLU B 1 145 ? 23.734 -1.303 0.489 1 85.19 145 GLU B C 1
ATOM 2590 O O . GLU B 1 145 ? 24.125 -2.465 0.33 1 85.19 145 GLU B O 1
ATOM 2595 N N . THR B 1 146 ? 23.828 -0.266 -0.39 1 77 146 THR B N 1
ATOM 2596 C CA . THR B 1 146 ? 24.547 -0.55 -1.624 1 77 146 THR B CA 1
ATOM 2597 C C . THR B 1 146 ? 26.047 -0.553 -1.38 1 77 146 THR B C 1
ATOM 2599 O O . THR B 1 146 ? 26.516 -0.138 -0.315 1 77 146 THR B O 1
ATOM 2602 N N . GLU B 1 147 ? 26.734 -1.137 -2.285 1 80.69 147 GLU B N 1
ATOM 2603 C CA . GLU B 1 147 ? 28.188 -1.217 -2.211 1 80.69 147 GLU B CA 1
ATOM 2604 C C . GLU B 1 147 ? 28.812 0.17 -2.072 1 80.69 147 GLU B C 1
ATOM 2606 O O . GLU B 1 147 ? 29.906 0.313 -1.516 1 80.69 147 GLU B O 1
ATOM 2611 N N . GLU B 1 148 ? 28.172 1.07 -2.512 1 81.25 148 GLU B N 1
ATOM 2612 C CA . GLU B 1 148 ? 28.672 2.441 -2.449 1 81.25 148 GLU B CA 1
ATOM 2613 C C . GLU B 1 148 ? 28.344 3.088 -1.107 1 81.25 148 GLU B C 1
ATOM 2615 O O . GLU B 1 148 ? 28.609 4.27 -0.897 1 81.25 148 GLU B O 1
ATOM 2620 N N . GLY B 1 149 ? 27.781 2.299 -0.285 1 80.38 149 GLY B N 1
ATOM 2621 C CA . GLY B 1 149 ? 27.469 2.82 1.034 1 80.38 149 GLY B CA 1
ATOM 2622 C C . GLY B 1 149 ? 26.156 3.568 1.079 1 80.38 149 GLY B C 1
ATOM 2623 O O . GLY B 1 149 ? 25.844 4.242 2.064 1 80.38 149 GLY B O 1
ATOM 2624 N N . LYS B 1 150 ? 25.531 3.564 -0.07 1 80.31 150 LYS B N 1
ATOM 2625 C CA . LYS B 1 150 ? 24.234 4.242 -0.097 1 80.31 150 LYS B CA 1
ATOM 2626 C C . LYS B 1 150 ? 23.094 3.275 0.239 1 80.31 150 LYS B C 1
ATOM 2628 O O . LYS B 1 150 ? 23.172 2.09 -0.093 1 80.31 150 LYS B O 1
ATOM 2633 N N . THR B 1 151 ? 22.172 3.781 1.015 1 83 151 THR B N 1
ATOM 2634 C CA . THR B 1 151 ? 21.016 2.973 1.384 1 83 151 THR B CA 1
ATOM 2635 C C . THR B 1 151 ? 19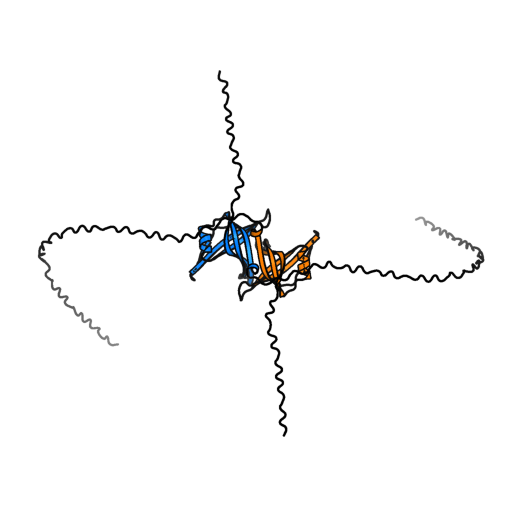.891 3.123 0.354 1 83 151 THR B C 1
ATOM 2637 O O . THR B 1 151 ? 19.516 4.242 0.005 1 83 151 THR B O 1
ATOM 2640 N N . GLN B 1 152 ? 19.547 1.978 -0.252 1 84.62 152 GLN B N 1
ATOM 2641 C CA . GLN B 1 152 ? 18.438 1.971 -1.208 1 84.62 152 GLN B CA 1
ATOM 2642 C C . GLN B 1 152 ? 17.219 1.276 -0.626 1 84.62 152 GLN B C 1
ATOM 2644 O O . GLN B 1 152 ? 17.328 0.204 -0.029 1 84.62 152 GLN B O 1
ATOM 2649 N N . THR B 1 153 ? 16.062 1.951 -0.796 1 88.81 153 THR B N 1
ATOM 2650 C CA . THR B 1 153 ? 14.812 1.422 -0.265 1 88.81 153 THR B CA 1
ATOM 2651 C C . THR B 1 153 ? 13.992 0.758 -1.37 1 88.81 153 THR B C 1
ATOM 2653 O O . THR B 1 153 ? 13.867 1.302 -2.469 1 88.81 153 THR B O 1
ATOM 2656 N N . TYR B 1 154 ? 13.523 -0.438 -1.066 1 89.75 154 TYR B N 1
ATOM 2657 C CA . TYR B 1 154 ? 12.68 -1.188 -1.989 1 89.75 154 TYR B CA 1
ATOM 2658 C C . TYR B 1 154 ? 11.312 -1.465 -1.375 1 89.75 154 TYR B C 1
ATOM 2660 O O . TYR B 1 154 ? 11.211 -1.753 -0.18 1 89.75 154 TYR B O 1
ATOM 2668 N N . TYR B 1 155 ? 10.297 -1.419 -2.221 1 95 155 TYR B N 1
ATOM 2669 C CA . TYR B 1 155 ? 8.93 -1.684 -1.783 1 95 155 TYR B CA 1
ATOM 2670 C C . TYR B 1 155 ? 8.367 -2.92 -2.473 1 95 155 TYR B C 1
ATOM 2672 O O . TYR B 1 155 ? 8.578 -3.121 -3.672 1 95 155 TYR B O 1
ATOM 2680 N N . LYS B 1 156 ? 7.68 -3.697 -1.755 1 97 156 LYS B N 1
ATOM 2681 C CA . LYS B 1 156 ? 6.957 -4.828 -2.33 1 97 156 LYS B CA 1
ATOM 2682 C C . LYS B 1 156 ? 5.672 -5.109 -1.558 1 97 156 LYS B C 1
ATOM 2684 O O . LYS B 1 156 ? 5.52 -4.668 -0.417 1 97 156 LYS B O 1
ATOM 2689 N N . VAL B 1 157 ? 4.801 -5.754 -2.205 1 98.25 157 VAL B N 1
ATOM 2690 C CA . VAL B 1 157 ? 3.602 -6.25 -1.543 1 98.25 157 VAL B CA 1
ATOM 2691 C C . VAL B 1 157 ? 3.707 -7.762 -1.345 1 98.25 157 VAL B C 1
ATOM 2693 O O . VAL B 1 157 ? 3.918 -8.508 -2.305 1 98.25 157 VAL B O 1
ATOM 2696 N N . VAL B 1 158 ? 3.66 -8.164 -0.121 1 98.25 158 VAL B N 1
ATOM 2697 C CA . VAL B 1 158 ? 3.533 -9.586 0.176 1 98.25 158 VAL B CA 1
ATOM 2698 C C . VAL B 1 158 ? 2.059 -9.984 0.174 1 98.25 158 VAL B C 1
ATOM 2700 O O . VAL B 1 158 ? 1.299 -9.578 1.058 1 98.25 158 VAL B O 1
ATOM 2703 N N . ALA B 1 159 ? 1.75 -10.812 -0.798 1 98.75 159 ALA B N 1
ATOM 2704 C CA . ALA B 1 159 ? 0.347 -11.141 -1.037 1 98.75 159 ALA B CA 1
ATOM 2705 C C . ALA B 1 159 ? -0.185 -12.086 0.03 1 98.75 159 ALA B C 1
ATOM 2707 O O . ALA B 1 159 ? 0.513 -13.016 0.445 1 98.75 159 ALA B O 1
ATOM 2708 N N . GLN B 1 160 ? -1.431 -11.836 0.414 1 98.19 160 GLN B N 1
ATOM 2709 C CA . GLN B 1 160 ? -2.17 -12.711 1.315 1 98.19 160 GLN B CA 1
ATOM 2710 C C . GLN B 1 160 ? -3.375 -13.336 0.613 1 98.19 160 GLN B C 1
ATOM 2712 O O . GLN B 1 160 ? -3.828 -14.422 0.987 1 98.19 160 GLN B O 1
ATOM 2717 N N . GLN B 1 161 ? -3.916 -12.625 -0.354 1 98.25 161 GLN B N 1
ATOM 2718 C CA . GLN B 1 161 ? -4.992 -13.117 -1.209 1 98.25 161 GLN B CA 1
ATOM 2719 C C . GLN B 1 161 ? -4.738 -12.758 -2.67 1 98.25 161 GLN B C 1
ATOM 2721 O O . GLN B 1 161 ? -4.133 -11.727 -2.965 1 98.25 161 GLN B O 1
ATOM 2726 N N . LEU B 1 162 ? -5.289 -13.57 -3.5 1 98.62 162 LEU B N 1
ATOM 2727 C CA . LEU B 1 162 ? -5.141 -13.43 -4.945 1 98.62 162 LEU B CA 1
ATOM 2728 C C . LEU B 1 162 ? -6.441 -13.773 -5.66 1 98.62 162 LEU B C 1
ATOM 2730 O O . LEU B 1 162 ? -7.047 -14.812 -5.395 1 98.62 162 LEU B O 1
ATOM 2734 N N . ASN B 1 163 ? -6.898 -12.883 -6.504 1 98.5 163 ASN B N 1
ATOM 2735 C CA . ASN B 1 163 ? -8.086 -13.109 -7.324 1 98.5 163 ASN B CA 1
ATOM 2736 C C . ASN B 1 163 ? -7.863 -12.648 -8.766 1 98.5 163 ASN B C 1
ATOM 2738 O O . ASN B 1 163 ? -7.066 -11.742 -9.016 1 98.5 163 ASN B O 1
ATOM 2742 N N . PHE B 1 164 ? -8.539 -13.273 -9.617 1 98.19 164 PHE B N 1
ATOM 2743 C CA . PHE B 1 164 ? -8.625 -12.758 -10.977 1 98.19 164 PHE B CA 1
ATOM 2744 C C . PHE B 1 164 ? -9.734 -11.719 -11.094 1 98.19 164 PHE B C 1
ATOM 2746 O O . PHE B 1 164 ? -10.695 -11.742 -10.32 1 98.19 164 PHE B O 1
ATOM 2753 N N . ILE B 1 165 ? -9.578 -10.781 -11.992 1 96.88 165 ILE B N 1
ATOM 2754 C CA . ILE B 1 165 ? -10.625 -9.812 -12.281 1 96.88 165 ILE B CA 1
ATOM 2755 C C . ILE B 1 165 ? -11.453 -10.281 -13.477 1 96.88 165 ILE B C 1
ATOM 2757 O O . ILE B 1 165 ? -10.898 -10.656 -14.508 1 96.88 165 ILE B O 1
ATOM 2761 N N . GLU B 1 166 ? -12.734 -10.227 -13.258 1 89.62 166 GLU B N 1
ATOM 2762 C CA . GLU B 1 166 ? -13.641 -10.617 -14.336 1 89.62 166 GLU B CA 1
ATOM 2763 C C . GLU B 1 166 ? -13.477 -9.719 -15.555 1 89.62 166 GLU B C 1
ATOM 2765 O O . GLU B 1 166 ? -13.312 -8.5 -15.414 1 89.62 166 GLU B O 1
ATOM 2770 N N . ARG B 1 167 ? -13.289 -10.234 -16.625 1 77.56 167 ARG B N 1
ATOM 2771 C CA . ARG B 1 167 ? -13.242 -9.469 -17.859 1 77.56 167 ARG B CA 1
ATOM 2772 C C . ARG B 1 167 ? -14.633 -9.016 -18.297 1 77.56 167 ARG B C 1
ATOM 2774 O O . ARG B 1 167 ? -15.586 -9.797 -18.266 1 77.56 167 ARG B O 1
ATOM 2781 N N . ASN B 1 168 ? -15.016 -7.816 -17.844 1 60.66 168 ASN B N 1
ATOM 2782 C CA . ASN B 1 168 ? -16.281 -7.398 -18.438 1 60.66 168 ASN B CA 1
ATOM 2783 C C . ASN B 1 168 ? -16.234 -7.457 -19.953 1 60.66 168 ASN B C 1
ATOM 2785 O O . ASN B 1 168 ? -15.461 -6.73 -20.578 1 60.66 168 ASN B O 1
ATOM 2789 N N . PHE B 1 169 ? -16.375 -8.562 -20.453 1 51.19 169 PHE B N 1
ATOM 2790 C CA . PHE B 1 169 ? -16.641 -8.562 -21.891 1 51.19 169 PHE B CA 1
ATOM 2791 C C . PHE B 1 169 ? -17.719 -7.547 -22.25 1 51.19 169 PHE B C 1
ATOM 2793 O O . PHE B 1 169 ? -18.875 -7.695 -21.844 1 51.19 169 PHE B O 1
ATOM 2800 N N . SER B 1 170 ? -17.5 -6.312 -22.016 1 47.25 170 SER B N 1
ATOM 2801 C CA . SER B 1 170 ? -18.516 -5.582 -22.766 1 47.25 170 SER B CA 1
ATOM 2802 C C . SER B 1 170 ? -18.953 -6.367 -24 1 47.25 170 SER B C 1
ATOM 2804 O O . SER B 1 170 ? -18.125 -6.934 -24.703 1 47.25 170 SER B O 1
ATOM 2806 N N . SER B 1 171 ? -20.234 -6.758 -24.016 1 41.94 171 SER B N 1
ATOM 2807 C CA . SER B 1 171 ? -20.938 -7.309 -25.156 1 41.94 171 SER B CA 1
ATOM 2808 C C . SER B 1 171 ? -20.406 -6.727 -26.469 1 41.94 171 SER B C 1
ATOM 2810 O O . SER B 1 171 ? -20.609 -5.543 -26.75 1 41.94 171 SER B O 1
ATOM 2812 N N . ALA B 1 172 ? -19.25 -6.93 -26.891 1 39.62 172 ALA B N 1
ATOM 2813 C CA . ALA B 1 172 ? -19.203 -6.746 -28.344 1 39.62 172 ALA B CA 1
ATOM 2814 C C . ALA B 1 172 ? -20.531 -7.129 -28.984 1 39.62 172 ALA B C 1
ATOM 2816 O O . ALA B 1 172 ? -21 -8.258 -28.828 1 39.62 172 ALA B O 1
ATOM 2817 N N . SER B 1 173 ? -21.469 -6.234 -28.984 1 40.16 173 SER B N 1
ATOM 2818 C CA . SER B 1 173 ? -22.547 -6.418 -29.953 1 40.16 173 SER B CA 1
ATOM 2819 C C . SER B 1 173 ? -22.078 -7.219 -31.156 1 40.16 173 SER B C 1
ATOM 2821 O O . SER B 1 173 ? -21.203 -6.77 -31.906 1 40.16 173 SER B O 1
ATOM 2823 N N . SER B 1 174 ? -21.969 -8.516 -31.094 1 40.09 174 SER B N 1
ATOM 2824 C CA . SER B 1 174 ? -22.094 -9.281 -32.312 1 40.09 174 SER B CA 1
ATOM 2825 C C . SER B 1 174 ? -22.938 -8.539 -33.344 1 40.09 174 SER B C 1
ATOM 2827 O O . SER B 1 174 ? -24.156 -8.406 -33.188 1 40.09 174 SER B O 1
ATOM 2829 N N . SER B 1 175 ? -22.484 -7.387 -33.812 1 38.81 175 SER B N 1
ATOM 2830 C CA . SER B 1 175 ? -23.062 -7.035 -35.125 1 38.81 175 SER B CA 1
ATOM 2831 C C . SER B 1 175 ? -23.25 -8.273 -36 1 38.81 175 SER B C 1
ATOM 2833 O O . SER B 1 175 ? -22.266 -8.906 -36.406 1 38.81 175 SER B O 1
ATOM 2835 N N . GLN B 1 176 ? -24.281 -9.078 -35.656 1 38.09 176 GLN B N 1
ATOM 2836 C CA . GLN B 1 176 ? -24.828 -9.93 -36.688 1 38.09 176 GLN B CA 1
ATOM 2837 C C . GLN B 1 176 ? -24.672 -9.289 -38.062 1 38.09 176 GLN B C 1
ATOM 2839 O O . GLN B 1 176 ? -25.172 -8.188 -38.312 1 38.09 176 GLN B O 1
ATOM 2844 N N . GLY B 1 177 ? -23.516 -9.43 -38.688 1 39.09 177 GLY B N 1
ATOM 2845 C CA . GLY B 1 177 ? -23.406 -9.227 -40.125 1 39.09 177 GLY B CA 1
ATOM 2846 C C . GLY B 1 177 ? -24.719 -9.5 -40.844 1 39.09 177 GLY B C 1
ATOM 2847 O O . GLY B 1 177 ? -25.188 -10.641 -40.875 1 39.09 177 GLY B O 1
ATOM 2848 N N . GLN B 1 178 ? -25.688 -8.562 -40.719 1 37.62 178 GLN B N 1
ATOM 2849 C CA . GLN B 1 178 ? -26.75 -8.594 -41.719 1 37.62 178 GLN B CA 1
ATOM 2850 C C . GLN B 1 178 ? -26.203 -8.977 -43.094 1 37.62 178 GLN B C 1
ATOM 2852 O O . GLN B 1 178 ? -25.391 -8.242 -43.688 1 37.62 178 GLN B O 1
ATOM 2857 N N . GLU B 1 179 ? -26 -10.273 -43.281 1 41.31 179 GLU B N 1
ATOM 2858 C CA . GLU B 1 179 ? -25.906 -10.758 -44.656 1 41.31 179 GLU B CA 1
ATOM 2859 C C . GLU B 1 179 ? -26.953 -10.086 -45.531 1 41.31 179 GLU B C 1
ATOM 2861 O O . GLU B 1 179 ? -28.156 -10.305 -45.344 1 41.31 179 GLU B O 1
ATOM 2866 N N . PHE B 1 180 ? -26.734 -8.758 -45.844 1 39.56 180 PHE B N 1
ATOM 2867 C CA . PHE B 1 180 ? -27.469 -8.234 -47 1 39.56 180 PHE B CA 1
ATOM 2868 C C . PHE B 1 180 ? -27.422 -9.219 -48.156 1 39.56 180 PHE B C 1
ATOM 2870 O O . PHE B 1 180 ? -26.359 -9.438 -48.75 1 39.56 180 PHE B O 1
ATOM 2877 N N . ASP B 1 181 ? -28.25 -10.305 -48.062 1 43.91 181 ASP B N 1
ATOM 2878 C CA . ASP B 1 181 ? -28.578 -11.023 -49.312 1 43.91 181 ASP B CA 1
ATOM 2879 C C . ASP B 1 181 ? -28.984 -10.055 -50.406 1 43.91 181 ASP B C 1
ATOM 2881 O O . ASP B 1 181 ? -30.047 -9.43 -50.344 1 43.91 181 ASP B O 1
ATOM 2885 N N . PHE B 1 182 ? -28 -9.188 -50.875 1 39.88 182 PHE B N 1
ATOM 2886 C CA . PHE B 1 182 ? -28.234 -8.602 -52.188 1 39.88 182 PHE B CA 1
ATOM 2887 C C . PHE B 1 182 ? -28.703 -9.656 -53.188 1 39.88 182 PHE B C 1
ATOM 2889 O O . PHE B 1 182 ? -27.922 -10.469 -53.656 1 39.88 182 PHE B O 1
ATOM 2896 N N . ALA B 1 183 ? -29.906 -10.328 -53 1 39.94 183 ALA B N 1
ATOM 2897 C CA . ALA B 1 183 ? -30.562 -11 -54.094 1 39.94 183 ALA B CA 1
ATOM 2898 C C . ALA B 1 183 ? -30.547 -10.133 -55.344 1 39.94 183 ALA B C 1
ATOM 2900 O O . ALA B 1 183 ? -31.062 -9.016 -55.344 1 39.94 183 ALA B O 1
ATOM 2901 N N . MET B 1 184 ? -29.422 -10.203 -56.094 1 39.03 184 MET B N 1
ATOM 2902 C CA . MET B 1 184 ? -29.344 -9.844 -57.531 1 39.03 184 MET B CA 1
ATOM 2903 C C . MET B 1 184 ? -30.641 -10.172 -58.25 1 39.03 184 MET B C 1
ATOM 2905 O O . MET B 1 184 ? -31.047 -11.336 -58.312 1 39.03 184 MET B O 1
ATOM 2909 N N . ALA B 1 185 ? -31.766 -9.375 -58 1 41.88 185 ALA B N 1
ATOM 2910 C CA . ALA B 1 185 ? -32.875 -9.43 -58.938 1 41.88 185 ALA B CA 1
ATOM 2911 C C . ALA B 1 185 ? -32.375 -9.523 -60.375 1 41.88 185 ALA B C 1
ATOM 2913 O O . ALA B 1 185 ? -31.734 -8.602 -60.875 1 41.88 185 ALA B O 1
ATOM 29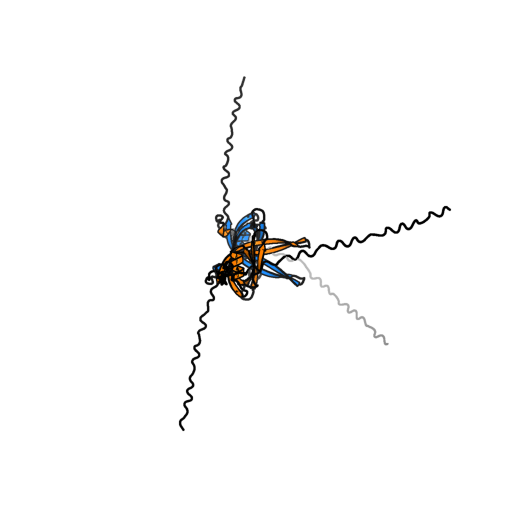14 N N . GLY B 1 186 ? -31.875 -10.656 -60.719 1 37.78 186 GLY B N 1
ATOM 2915 C CA . GLY B 1 186 ? -31.781 -11.008 -62.125 1 37.78 186 GLY B CA 1
ATOM 2916 C C . GLY B 1 186 ? -32.969 -10.508 -62.969 1 37.78 186 GLY B C 1
ATOM 2917 O O . GLY B 1 186 ? -34.094 -10.852 -62.656 1 37.78 186 GLY B O 1
ATOM 2918 N N . GLY B 1 187 ? -33 -9.18 -63.312 1 38.34 187 GLY B N 1
ATOM 2919 C CA . GLY B 1 187 ? -33.875 -8.758 -64.438 1 38.34 187 GLY B CA 1
ATOM 2920 C C . GLY B 1 187 ? -33.969 -9.789 -65.5 1 38.34 187 GLY B C 1
ATOM 2921 O O . GLY B 1 187 ? -32.969 -10.422 -65.875 1 38.34 187 GLY B O 1
ATOM 2922 N N . GLY B 1 188 ? -35.031 -10.539 -65.562 1 34.53 188 GLY B N 1
ATOM 2923 C CA . GLY B 1 188 ? -35.625 -11.32 -66.625 1 34.53 188 GLY B CA 1
ATOM 2924 C C . GLY B 1 188 ? -35.594 -10.602 -67.938 1 34.53 188 GLY B C 1
ATOM 2925 O O . GLY B 1 188 ? -35.875 -11.195 -69 1 34.53 188 GLY B O 1
ATOM 2926 N N . LYS B 1 189 ? -34.938 -9.656 -68.438 1 30.89 189 LYS B N 1
ATOM 2927 C CA . LYS B 1 189 ? -35 -9.906 -69.875 1 30.89 189 LYS B CA 1
ATOM 2928 C C . LYS B 1 189 ? -33.938 -10.945 -70.312 1 30.89 189 LYS B C 1
ATOM 2930 O O . LYS B 1 189 ? -32.844 -11 -69.75 1 30.89 189 LYS B O 1
#

Sequence (378 aa):
MALEQAVSSSSSTLRNVLTFPKTLISKPQFQVAASPSWKTQRRWGNLKCSMTTTPSYPKPSEIPWQKELCNSVNLIGNVAAPVEIKHLPSGKVVAWTRLCVKKSATQSSSISLTFWDDLAHVASQHLQKGYQIHVSGRLIIDTVETEEGKTQTYYKVVAQQLNFIERNFSSASSSQGQEFDFAMAGGGKMALEQAVSSSSSTLRNVLTFPKTLISKPQFQVAASPSWKTQRRWGNLKCSMTTTPSYPKPSEIPWQKELCNSVNLIGNVAAPVEIKHLPSGKVVAWTRLCVKKSATQSSSISLTFWDDLAHVASQHLQKGYQIHVSGRLIIDTVETEEGKTQTYYKVVAQQLNFIERNFSSASSSQGQEFDFAMAGGGK

Secondary structure (DSSP, 8-state):
----------------------------------------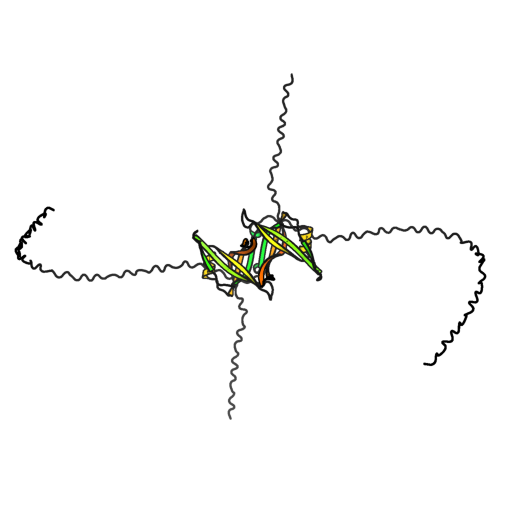----------------PPPPPEE---HHHHEEEEEEEEE-SPPEEEE-TTS-EEEEEEEEEESSSS-EEEEEEEEEHHHHHHHHHH--TT-EEEEEEEEEEEEEE-TTS-EEEEEEEEEEEEEEEP-----------------------/--------------------------------------------------------PPPPPEE---HHHHEEEEEEEEE-SPPEEEE-TTS-EEEEEEEEEESSSS-EEEEEEEEEHHHHHHHHHH--TT-EEEEEEEEEEEEEE-TTS-EEEEEEEEEEEEEEEP-----------------------

pLDDT: mean 71.91, std 28.18, range [21.94, 98.81]

Nearest PDB structures (foldseek):
  6bhx-assembly1_C  TM=9.149E-01  e=1.860E-10  Bacillus subtilis subsp. subtilis str. 168
  7r4w-assembly1_A  TM=9.544E-01  e=6.268E-10  Fervidobacterium gondwanense
  5odn-assembly1_C  TM=9.447E-01  e=5.916E-10  Salinibacter ruber DSM 13855
  6bhw-assembly1_C  TM=8.866E-01  e=4.694E-10  Bacillus subtilis subsp. subtilis str. 168
  7dep-assembly1_A-2  TM=8.881E-01  e=9.397E-10  Staphylococcus aureus subsp. aureus ED98

Foldseek 3Di:
DDPPDPPPPVPPPPPPPPPPDPPPPDPPPPPPDPPPPPPPPPPPPPPPPPPPPPPDDDDDDDDDDDPCPPFKDKAKFFFAAQKDKDQDPVRKIKIKTKGWGDPDPPDIDIAIEMEIHPVSVVCNPPDDGGFIKMFMFGKDWDWDQDPVRDIDIGIHGYGPDIGGDDDPPPPPPPPPPPPPPPPPPPPDD/DDDPDPPPPPPVPPPPPPDPDDDDPPPPPPPPPPPPPPPPPPPPPPPPPPPPPPPDDDDDDDDDDDPCPPFKDKAKFFFADQKDKDQDPVRKIKIKTKGWGDPDPPDIDIAIEMEIHPVSVVCNPPDDGGFIKMFMFGKDWDWDQDPVRDIDIGIHGYGDDIGGDDDPPPPPPPPPPPPPPPPPPPPPD

Radius of gyration: 51.92 Å; Cα contacts (8 Å, |Δi|>4): 560; chains: 2; bounding box: 128×191×147 Å

Organism: Glycine max (NCBI:txid3847)

Solvent-accessible surface area (backbone atoms only — not comparable to full-atom values): 23386 Å² total; per-residue (Å²): 130,84,81,78,76,77,77,77,79,77,76,77,79,79,79,77,76,79,78,74,80,79,75,79,72,76,75,76,79,72,79,74,71,81,70,78,81,73,77,74,74,73,71,76,67,78,73,70,72,75,69,77,68,69,83,78,62,71,76,62,53,72,39,74,82,48,77,80,44,35,52,27,34,26,34,38,30,28,29,67,38,65,57,45,74,47,80,43,94,89,69,50,33,41,19,36,36,33,33,33,31,70,78,47,99,88,40,71,35,72,45,40,37,35,24,52,43,72,52,14,52,28,42,57,73,66,53,48,56,66,42,46,31,36,39,34,28,31,75,44,68,45,76,44,75,42,94,84,70,43,77,45,74,46,66,33,34,42,48,75,43,64,30,35,43,50,74,75,68,67,75,67,71,72,70,68,72,72,71,73,75,73,72,71,75,69,77,70,132,134,84,78,77,75,76,77,70,79,72,77,78,77,81,77,76,73,77,80,75,84,74,74,84,73,78,70,76,80,71,79,73,72,82,70,78,80,72,78,73,74,71,71,75,66,77,72,69,70,74,70,78,68,70,84,77,63,71,76,62,54,72,39,75,82,47,77,80,44,35,50,28,34,26,33,36,29,28,28,66,38,65,57,44,74,49,80,44,95,89,69,50,31,41,19,38,36,32,33,35,31,71,77,47,98,88,41,69,37,70,44,40,37,35,24,52,42,72,52,15,52,29,41,56,73,66,53,48,57,66,43,48,31,35,39,33,30,30,75,43,69,44,75,41,73,41,94,85,71,44,78,45,73,45,66,35,33,42,48,76,44,64,30,34,44,50,73,75,66,66,74,69,71,72,70,70,73,74,72,72,75,73,71,74,73,72,74,77,123

InterPro domains:
  IPR000424 Primosome PriB/single-strand DNA-binding [PF00436] (71-164)
  IPR000424 Primosome PriB/single-strand DNA-binding [PS50935] (69-166)
  IPR000424 Primosome PriB/single-strand DNA-binding [cd04496] (73-165)
  IPR011344 Single-stranded DNA-binding protein [PTHR10302] (36-167)
  IPR011344 Single-stranded DNA-binding protein [TIGR00621] (70-179)
  IPR012340 Nucleic acid-binding, OB-fold [G3DSA:2.40.50.140] (69-187)
  IPR012340 Nucleic acid-binding, OB-fold [SSF50249] (71-178)